Protein 3IX3 (pdb70)

Secondary structure (DSSP, 8-state):
-HHHHH--HHHHHHHHHHHHHHHTT-SEEEEEEE-TT---GGGSEEEE-S-HHHHHHHHHTTGGGT-HHHHHHHH-SS-EE--GGG--SHHHHHHHHHHHHTT--SEEEEEEE-TT--EEEEEEE---SSHHHHHHHHHTTHHHHHHHHHHHHHHHHHHHH--/-HHHHH--HHHHHHHHHHHHHHHHT-SEEEEEEE-TT---GGG-EEEE-S-HHHHHHHHHTTGGGT-HHHHHHHH-SS-EE--GGG--SHHHHHHHHHHHHTT--SEEEEEEE-TTS-EEEEEEE---SSHHHHHHHHHHHHHHHHHHHHHHHHHHHHHHH--

Structure (mmCIF, N/CA/C/O backbone):
data_3IX3
#
_entry.id   3IX3
#
_cell.length_a   54.293
_cell.length_b   67.616
_cell.length_c   54.396
_cell.angle_alpha   90.00
_cell.angle_beta   115.04
_cell.angle_gamma   90.00
#
_symmetry.space_group_name_H-M   'P 1 21 1'
#
loop_
_entity.id
_entity.type
_entity.pdbx_description
1 polymer 'Transcriptional activator protein lasR'
2 non-polymer 'N-3-OXO-DODECANOYL-L-HOMOSERINE LACTONE'
3 water water
#
loop_
_atom_site.group_PDB
_atom_site.id
_atom_site.type_symbol
_atom_site.label_atom_id
_atom_site.label_alt_id
_atom_site.label_comp_id
_atom_site.label_asym_id
_atom_site.label_entity_id
_atom_site.label_seq_id
_atom_site.pdbx_PDB_ins_code
_atom_site.Cartn_x
_atom_site.Cartn_y
_atom_site.Cartn_z
_atom_site.occupancy
_atom_site.B_iso_or_equiv
_atom_site.auth_seq_id
_atom_site.auth_comp_id
_atom_site.auth_asym_id
_atom_site.auth_atom_id
_atom_site.pdbx_PDB_model_num
ATOM 1 N N . PHE A 1 7 ? 17.619 1.189 -0.436 1.00 36.87 7 PHE A N 1
ATOM 2 C CA . PHE A 1 7 ? 17.943 2.609 -0.117 1.00 37.40 7 PHE A CA 1
ATOM 3 C C . PHE A 1 7 ? 17.721 3.498 -1.315 1.00 37.49 7 PHE A C 1
ATOM 4 O O . PHE A 1 7 ? 17.211 4.615 -1.185 1.00 37.39 7 PHE A O 1
ATOM 12 N N . LEU A 1 8 ? 18.143 3.016 -2.481 1.00 37.72 8 LEU A N 1
ATOM 13 C CA . LEU A 1 8 ? 17.841 3.715 -3.710 1.00 37.66 8 LEU A CA 1
ATOM 14 C C . LEU A 1 8 ? 16.333 3.696 -3.867 1.00 37.04 8 LEU A C 1
ATOM 15 O O . LEU A 1 8 ? 15.749 4.669 -4.337 1.00 36.87 8 LEU A O 1
ATOM 20 N N . GLU A 1 9 ? 15.710 2.595 -3.440 1.00 36.59 9 GLU A N 1
ATOM 21 C CA . GLU A 1 9 ? 14.257 2.535 -3.316 1.00 35.97 9 GLU A CA 1
ATOM 22 C C . GLU A 1 9 ? 13.780 3.585 -2.314 1.00 34.94 9 GLU A C 1
ATOM 23 O O . GLU A 1 9 ? 12.885 4.363 -2.620 1.00 34.51 9 GLU A O 1
ATOM 29 N N . LEU A 1 10 ? 14.399 3.624 -1.135 1.00 34.10 10 LEU A N 1
ATOM 30 C CA . LEU A 1 10 ? 14.033 4.638 -0.138 1.00 33.75 10 LEU A CA 1
ATOM 31 C C . LEU A 1 10 ? 14.218 6.063 -0.694 1.00 34.14 10 LEU A C 1
ATOM 32 O O . LEU A 1 10 ? 13.343 6.914 -0.539 1.00 34.33 10 LEU A O 1
ATOM 37 N N . GLU A 1 11 ? 15.318 6.300 -1.409 1.00 34.50 11 GLU A N 1
ATOM 38 C CA . GLU A 1 11 ? 15.618 7.638 -1.949 1.00 34.66 11 GLU A CA 1
ATOM 39 C C . GLU A 1 11 ? 14.811 8.086 -3.179 1.00 35.38 11 GLU A C 1
ATOM 40 O O . GLU A 1 11 ? 14.626 9.285 -3.387 1.00 35.63 11 GLU A O 1
ATOM 46 N N . ARG A 1 12 ? 14.341 7.135 -3.985 1.00 35.66 12 ARG A N 1
ATOM 47 C CA . ARG A 1 12 ? 13.535 7.446 -5.172 1.00 36.29 12 ARG A CA 1
ATOM 48 C C . ARG A 1 12 ? 12.080 7.787 -4.832 1.00 35.82 12 ARG A C 1
ATOM 49 O O . ARG A 1 12 ? 11.346 8.319 -5.679 1.00 36.38 12 ARG A O 1
ATOM 57 N N . SER A 1 13 ? 11.662 7.486 -3.600 1.00 35.04 13 SER A N 1
ATOM 58 C CA . SER A 1 13 ? 10.260 7.653 -3.206 1.00 34.02 13 SER A CA 1
ATOM 59 C C . SER A 1 13 ? 9.818 9.113 -3.082 1.00 33.57 13 SER A C 1
ATOM 60 O O . SER A 1 13 ? 10.638 10.016 -2.931 1.00 33.44 13 SER A O 1
ATOM 63 N N . SER A 1 14 ? 8.509 9.325 -3.162 1.00 32.81 14 SER A N 1
ATOM 64 C CA . SER A 1 14 ? 7.935 10.649 -3.038 1.00 32.43 14 SER A CA 1
ATOM 65 C C . SER A 1 14 ? 7.138 10.730 -1.746 1.00 30.79 14 SER A C 1
ATOM 66 O O . SER A 1 14 ? 6.044 10.166 -1.642 1.00 31.82 14 SER A O 1
ATOM 69 N N . GLY A 1 15 ? 7.698 11.420 -0.760 1.00 28.97 15 GLY A N 1
ATOM 70 C CA . GLY A 1 15 ? 6.958 11.734 0.444 1.00 25.89 15 GLY A CA 1
ATOM 71 C C . GLY A 1 15 ? 6.864 10.604 1.454 1.00 23.54 15 GLY A C 1
ATOM 72 O O . GLY A 1 15 ? 7.306 9.470 1.229 1.00 22.94 15 GLY A O 1
ATOM 73 N N . LYS A 1 16 ? 6.240 10.936 2.570 1.00 21.47 16 LYS A N 1
ATOM 74 C CA . LYS A 1 16 ? 6.210 10.072 3.735 1.00 18.90 16 LYS A CA 1
ATOM 75 C C . LYS A 1 16 ? 5.415 8.772 3.554 1.00 18.76 16 LYS A C 1
ATOM 76 O O . LYS A 1 16 ? 5.862 7.733 4.020 1.00 16.99 16 LYS A O 1
ATOM 82 N N . LEU A 1 17 ? 4.249 8.808 2.896 1.00 19.41 17 LEU A N 1
ATOM 83 C CA . LEU A 1 17 ? 3.433 7.591 2.760 1.00 19.19 17 LEU A CA 1
ATOM 84 C C . LEU A 1 17 ? 4.183 6.535 1.967 1.00 17.78 17 LEU A C 1
ATOM 85 O O . LEU A 1 17 ? 4.257 5.388 2.376 1.00 17.52 17 LEU A O 1
ATOM 90 N N . GLU A 1 18 ? 4.759 6.945 0.848 1.00 17.93 18 GLU A N 1
ATOM 91 C CA . GLU A 1 18 ? 5.528 6.010 0.037 1.00 17.55 18 GLU A CA 1
ATOM 92 C C . GLU A 1 18 ? 6.778 5.493 0.744 1.00 15.55 18 GLU A C 1
ATOM 93 O O . GLU A 1 18 ? 7.021 4.294 0.744 1.00 14.93 18 GLU A O 1
ATOM 99 N N . TRP A 1 19 ? 7.533 6.390 1.382 1.00 14.11 19 TRP A N 1
ATOM 100 C CA . TRP A 1 19 ? 8.738 5.992 2.117 1.00 13.18 19 TRP A CA 1
ATOM 101 C C . TRP A 1 19 ? 8.381 4.992 3.210 1.00 13.09 19 TRP A C 1
ATOM 102 O O . TRP A 1 19 ? 9.047 3.985 3.376 1.00 12.12 19 TRP A O 1
ATOM 113 N N . SER A 1 20 ? 7.294 5.264 3.936 1.00 13.19 20 SER A N 1
ATOM 114 C CA . SER A 1 20 ? 6.832 4.375 5.001 1.00 14.20 20 SER A CA 1
ATOM 115 C C . SER A 1 20 ? 6.501 2.993 4.461 1.00 13.92 20 SER A C 1
ATOM 116 O O . SER A 1 20 ? 6.864 1.991 5.059 1.00 14.03 20 SER A O 1
ATOM 119 N N . ALA A 1 21 ? 5.820 2.940 3.319 1.00 14.07 21 ALA A N 1
ATOM 120 C CA . ALA A 1 21 ? 5.434 1.654 2.749 1.00 14.78 21 ALA A CA 1
ATOM 121 C C . ALA A 1 21 ? 6.663 0.846 2.323 1.00 14.26 21 ALA A C 1
ATOM 122 O O . ALA A 1 21 ? 6.732 -0.359 2.536 1.00 15.14 21 ALA A O 1
ATOM 124 N N . ILE A 1 22 ? 7.649 1.530 1.744 1.00 13.69 22 ILE A N 1
ATOM 125 C CA . ILE A 1 22 ? 8.886 0.866 1.340 1.00 13.88 22 ILE A CA 1
ATOM 126 C C . ILE A 1 22 ? 9.628 0.304 2.556 1.00 13.44 22 ILE A C 1
ATOM 127 O O . ILE A 1 22 ? 10.012 -0.868 2.578 1.00 13.48 22 ILE A O 1
ATOM 132 N N . LEU A 1 23 ? 9.795 1.134 3.585 1.00 13.02 23 LEU A N 1
ATOM 133 C CA . LEU A 1 23 ? 10.470 0.675 4.781 1.00 13.15 23 LEU A CA 1
ATOM 134 C C . LEU A 1 23 ? 9.742 -0.504 5.427 1.00 13.23 23 LEU A C 1
ATOM 135 O O . LEU A 1 23 ? 10.378 -1.475 5.830 1.00 13.48 23 LEU A O 1
ATOM 140 N N . GLN A 1 24 ? 8.417 -0.406 5.539 1.00 13.43 24 GLN A N 1
ATOM 141 C CA . GLN A 1 24 ? 7.647 -1.494 6.117 1.00 14.60 24 GLN A CA 1
ATOM 142 C C . GLN A 1 24 ? 7.809 -2.788 5.339 1.00 15.04 24 GLN A C 1
ATOM 143 O O . GLN A 1 24 ? 7.915 -3.841 5.943 1.00 16.12 24 GLN A O 1
ATOM 149 N N . LYS A 1 25 ? 7.832 -2.705 4.008 1.00 15.04 25 LYS A N 1
ATOM 150 C CA . LYS A 1 25 ? 8.023 -3.891 3.180 1.00 16.18 25 LYS A CA 1
ATOM 151 C C . LYS A 1 25 ? 9.426 -4.481 3.372 1.00 15.58 25 LYS A C 1
ATOM 152 O O . LYS A 1 25 ? 9.585 -5.692 3.458 1.00 16.51 25 LYS A O 1
ATOM 158 N N . MET A 1 26 ? 10.447 -3.634 3.458 1.00 15.63 26 MET A N 1
ATOM 159 C CA . MET A 1 26 ? 11.793 -4.142 3.728 1.00 17.14 26 MET A CA 1
ATOM 160 C C . MET A 1 26 ? 11.872 -4.876 5.053 1.00 16.75 26 MET A C 1
ATOM 161 O O . MET A 1 26 ? 12.492 -5.936 5.142 1.00 16.82 26 MET A O 1
ATOM 166 N N . ALA A 1 27 ? 11.246 -4.310 6.081 1.00 15.59 27 ALA A N 1
ATOM 167 C CA . ALA A 1 27 ? 11.219 -4.953 7.396 1.00 15.25 27 ALA A CA 1
ATOM 168 C C . ALA A 1 27 ? 10.423 -6.254 7.347 1.00 15.60 27 ALA A C 1
ATOM 169 O O . ALA A 1 27 ? 10.861 -7.262 7.901 1.00 15.15 27 ALA A O 1
ATOM 171 N N . SER A 1 28 ? 9.275 -6.244 6.670 1.00 15.70 28 SER A N 1
ATOM 172 C CA . SER A 1 28 ? 8.439 -7.442 6.543 1.00 17.81 28 SER A CA 1
ATOM 173 C C . SER A 1 28 ? 9.204 -8.574 5.865 1.00 17.61 28 SER A C 1
ATOM 174 O O . SER A 1 28 ? 9.115 -9.731 6.285 1.00 17.96 28 SER A O 1
ATOM 177 N N . ASP A 1 29 ? 9.986 -8.230 4.847 1.00 17.84 29 ASP A N 1
ATOM 178 C CA . ASP A 1 29 ? 10.772 -9.232 4.118 1.00 18.91 29 ASP A CA 1
ATOM 179 C C . ASP A 1 29 ? 11.833 -9.854 5.025 1.00 18.09 29 ASP A C 1
ATOM 180 O O . ASP A 1 29 ? 12.211 -11.010 4.835 1.00 20.35 29 ASP A O 1
ATOM 185 N N . LEU A 1 30 ? 12.297 -9.103 6.025 1.00 16.06 30 LEU A N 1
ATOM 186 C CA . LEU A 1 30 ? 13.232 -9.628 7.010 1.00 15.29 30 LEU A CA 1
ATOM 187 C C . LEU A 1 30 ? 12.529 -10.363 8.162 1.00 14.48 30 LEU A C 1
ATOM 188 O O . LEU A 1 30 ? 13.187 -10.824 9.084 1.00 15.51 30 LEU A O 1
ATOM 193 N N . GLY A 1 31 ? 11.201 -10.446 8.096 1.00 14.37 31 GLY A N 1
ATOM 194 C CA . GLY A 1 31 ? 10.406 -11.201 9.064 1.00 14.60 31 GLY A CA 1
ATOM 195 C C . GLY A 1 31 ? 9.786 -10.394 10.195 1.00 14.76 31 GLY A C 1
ATOM 196 O O . GLY A 1 31 ? 9.217 -10.968 11.150 1.00 15.91 31 GLY A O 1
ATOM 197 N N . PHE A 1 32 ? 9.847 -9.070 10.089 1.00 14.62 32 PHE A N 1
ATOM 198 C CA . PHE A 1 32 ? 9.265 -8.211 11.129 1.00 15.01 32 PHE A CA 1
ATOM 199 C C . PHE A 1 32 ? 7.941 -7.578 10.716 1.00 16.61 32 PHE A C 1
ATOM 200 O O . PHE A 1 32 ? 7.909 -6.722 9.812 1.00 18.14 32 PHE A O 1
ATOM 208 N N . SER A 1 33 ? 6.860 -7.951 11.403 1.00 17.36 33 SER A N 1
ATOM 209 C CA . SER A 1 33 ? 5.528 -7.471 11.016 1.00 18.10 33 SER A CA 1
ATOM 210 C C . SER A 1 33 ? 5.145 -6.114 11.636 1.00 17.20 33 SER A C 1
ATOM 211 O O . SER A 1 33 ? 4.206 -5.483 11.171 1.00 19.03 33 SER A O 1
ATOM 214 N N . LYS A 1 34 ? 5.864 -5.691 12.680 1.00 16.21 34 LYS A N 1
ATOM 215 C CA . LYS A 1 34 ? 5.622 -4.399 13.333 1.00 16.17 34 LYS A CA 1
ATOM 216 C C . LYS A 1 34 ? 6.927 -3.634 13.377 1.00 13.94 34 LYS A C 1
ATOM 217 O O . LYS A 1 34 ? 7.956 -4.167 13.795 1.00 14.56 34 LYS A O 1
ATOM 223 N N . ILE A 1 35 ? 6.890 -2.380 12.941 1.00 12.36 35 ILE A N 1
ATOM 224 C CA . ILE A 1 35 ? 8.067 -1.520 12.967 1.00 12.38 35 ILE A CA 1
ATOM 225 C C . ILE A 1 35 ? 7.709 -0.111 13.387 1.00 11.20 35 ILE A C 1
ATOM 226 O O . ILE A 1 35 ? 6.602 0.387 13.137 1.00 12.11 35 ILE A O 1
ATOM 231 N N . LEU A 1 36 ? 8.682 0.538 14.009 1.00 10.09 36 LEU A N 1
ATOM 232 C CA . LEU A 1 36 ? 8.606 1.957 14.274 1.00 9.24 36 LEU A CA 1
ATOM 233 C C . LEU A 1 36 ? 9.959 2.571 13.944 1.00 9.01 36 LEU A C 1
ATOM 234 O O . LEU A 1 36 ? 11.005 2.116 14.406 1.00 10.02 36 LEU A O 1
ATOM 239 N N . PHE A 1 37 ? 9.933 3.616 13.137 1.00 8.98 37 PHE A N 1
ATOM 240 C CA . PHE A 1 37 ? 11.106 4.458 12.854 1.00 9.10 37 PHE A CA 1
ATOM 241 C C . PHE A 1 37 ? 10.797 5.808 13.482 1.00 8.76 37 PHE A C 1
ATOM 242 O O . PHE A 1 37 ? 9.792 6.463 13.133 1.00 10.39 37 PHE A O 1
ATOM 250 N N . GLY A 1 38 ? 11.638 6.226 14.421 1.00 8.86 38 GLY A N 1
ATOM 251 C CA . GLY A 1 38 ? 11.414 7.504 15.114 1.00 10.52 38 GLY A CA 1
ATOM 252 C C . GLY A 1 38 ? 12.664 8.343 14.997 1.00 10.24 38 GLY A C 1
ATOM 253 O O . GLY A 1 38 ? 13.773 7.820 15.124 1.00 10.96 38 GLY A O 1
ATOM 254 N N . LEU A 1 39 ? 12.500 9.648 14.796 1.00 9.85 39 LEU A N 1
ATOM 255 C CA . LEU A 1 39 ? 13.662 10.499 14.579 1.00 10.36 39 LEU A CA 1
ATOM 256 C C . LEU A 1 39 ? 13.404 11.904 15.079 1.00 10.29 39 LEU A C 1
ATOM 257 O O . LEU A 1 39 ? 12.312 12.458 14.880 1.00 11.05 39 LEU A O 1
ATOM 262 N N . LEU A 1 40 ? 14.436 12.459 15.715 1.00 10.77 40 LEU A N 1
ATOM 263 C CA . LEU A 1 40 ? 14.442 13.827 16.207 1.00 11.41 40 LEU A CA 1
ATOM 264 C C . LEU A 1 40 ? 15.648 14.571 15.640 1.00 12.42 40 LEU A C 1
ATOM 265 O O . LEU A 1 40 ? 16.707 13.970 15.399 1.00 12.62 40 LEU A O 1
ATOM 270 N N . PRO A 1 41 ? 15.503 15.878 15.420 1.00 13.57 41 PRO A N 1
ATOM 271 C CA . PRO A 1 41 ? 16.671 16.634 14.971 1.00 15.78 41 PRO A CA 1
ATOM 272 C C . PRO A 1 41 ? 17.689 16.835 16.126 1.00 17.92 41 PRO A C 1
ATOM 273 O O . PRO A 1 41 ? 17.392 16.526 17.279 1.00 18.98 41 PRO A O 1
ATOM 277 N N . LYS A 1 42 ? 18.873 17.370 15.815 1.00 20.05 42 LYS A N 1
ATOM 278 C CA . LYS A 1 42 ? 19.922 17.544 16.822 1.00 21.52 42 LYS A CA 1
ATOM 279 C C . LYS A 1 42 ? 19.438 18.283 18.084 1.00 21.57 42 LYS A C 1
ATOM 280 O O . LYS A 1 42 ? 18.756 19.310 17.979 1.00 22.18 42 LYS A O 1
ATOM 286 N N . ASP A 1 43 ? 19.805 17.733 19.247 1.00 22.96 43 ASP A N 1
ATOM 287 C CA . ASP A 1 43 ? 19.571 18.314 20.571 1.00 24.24 43 ASP A CA 1
ATOM 288 C C . ASP A 1 43 ? 18.115 18.640 20.858 1.00 24.16 43 ASP A C 1
ATOM 289 O O . ASP A 1 43 ? 17.809 19.642 21.508 1.00 24.37 43 ASP A O 1
ATOM 294 N N . SER A 1 44 ? 17.219 17.806 20.342 1.00 22.39 44 SER A N 1
ATOM 295 C CA . SER A 1 44 ? 15.819 17.829 20.766 1.00 21.06 44 SER A CA 1
ATOM 296 C C . SER A 1 44 ? 15.457 16.500 21.384 1.00 20.23 44 SER A C 1
ATOM 297 O O . SER A 1 44 ? 15.666 15.458 20.766 1.00 20.21 44 SER A O 1
ATOM 300 N N . GLN A 1 45 ? 14.885 16.549 22.578 1.00 19.45 45 GLN A N 1
ATOM 301 C CA . GLN A 1 45 ? 14.374 15.388 23.278 1.00 19.99 45 GLN A CA 1
ATOM 302 C C . GLN A 1 45 ? 12.846 15.464 23.383 1.00 19.15 45 GLN A C 1
ATOM 303 O O . GLN A 1 45 ? 12.258 14.910 24.303 1.00 19.26 45 GLN A O 1
ATOM 309 N N . ASP A 1 46 ? 12.195 16.121 22.425 1.00 18.72 46 ASP A N 1
ATOM 310 C CA . ASP A 1 46 ? 10.746 16.272 22.452 1.00 18.98 46 ASP A CA 1
ATOM 311 C C . ASP A 1 46 ? 10.141 15.011 21.854 1.00 18.54 46 ASP A C 1
ATOM 312 O O . ASP A 1 46 ? 9.671 14.991 20.715 1.00 18.33 46 ASP A O 1
ATOM 317 N N . TYR A 1 47 ? 10.168 13.938 22.642 1.00 18.12 47 TYR A N 1
ATOM 318 C CA . TYR A 1 47 ? 9.829 12.622 22.110 1.00 17.78 47 TYR A CA 1
ATOM 319 C C . TYR A 1 47 ? 8.411 12.543 21.572 1.00 18.88 47 TYR A C 1
ATOM 320 O O . TYR A 1 47 ? 8.144 11.816 20.616 1.00 19.15 47 TYR A O 1
ATOM 329 N N . GLU A 1 48 ? 7.500 13.289 22.190 1.00 19.12 48 GLU A N 1
ATOM 330 C CA . GLU A 1 48 ? 6.105 13.285 21.770 1.00 20.29 48 GLU A CA 1
ATOM 331 C C . GLU A 1 48 ? 5.868 14.012 20.444 1.00 20.14 48 GLU A C 1
ATOM 332 O O . GLU A 1 48 ? 4.769 13.931 19.885 1.00 20.94 48 GLU A O 1
ATOM 338 N N . ASN A 1 49 ? 6.895 14.695 19.937 1.00 18.81 49 ASN A N 1
ATOM 339 C CA . ASN A 1 49 ? 6.826 15.350 18.623 1.00 18.85 49 ASN A CA 1
ATOM 340 C C . ASN A 1 49 ? 7.869 14.869 17.602 1.00 17.78 49 ASN A C 1
ATOM 341 O O . ASN A 1 49 ? 8.175 15.543 16.610 1.00 17.78 49 ASN A O 1
ATOM 346 N N . ALA A 1 50 ? 8.413 13.680 17.835 1.00 14.80 50 ALA A N 1
ATOM 347 C CA . ALA A 1 50 ? 9.318 13.072 16.879 1.00 13.54 50 ALA A CA 1
ATOM 348 C C . ALA A 1 50 ? 8.626 12.804 15.546 1.00 12.04 50 ALA A C 1
ATOM 349 O O . ALA A 1 50 ? 7.388 12.671 15.443 1.00 13.90 50 ALA A O 1
ATOM 351 N N . PHE A 1 51 ? 9.449 12.681 14.517 1.00 11.36 51 PHE A N 1
ATOM 352 C CA . PHE A 1 51 ? 9.015 12.110 13.243 1.00 11.04 51 PHE A CA 1
ATOM 353 C C . PHE A 1 51 ? 8.865 10.600 13.445 1.00 11.10 51 PHE A C 1
ATOM 354 O O . PHE A 1 51 ? 9.809 9.923 13.861 1.00 11.15 51 PHE A O 1
ATOM 362 N N . ILE A 1 52 ? 7.665 10.091 13.196 1.00 10.99 52 ILE A N 1
ATOM 363 C CA . ILE A 1 52 ? 7.348 8.677 13.426 1.00 11.53 52 ILE A CA 1
ATOM 364 C C . ILE A 1 52 ? 6.800 8.038 12.158 1.00 11.32 52 ILE A C 1
ATOM 365 O O . ILE A 1 52 ? 5.863 8.565 11.542 1.00 12.99 52 ILE A O 1
ATOM 370 N N . VAL A 1 53 ? 7.383 6.911 11.774 1.00 10.54 53 VAL A N 1
ATOM 371 C CA . VAL A 1 53 ? 6.885 6.094 10.677 1.00 11.73 53 VAL A CA 1
ATOM 372 C C . VAL A 1 53 ? 6.660 4.671 11.180 1.00 10.76 53 VAL A C 1
ATOM 373 O O . VAL A 1 53 ? 7.412 4.184 12.036 1.00 11.55 53 VAL A O 1
ATOM 377 N N . GLY A 1 54 ? 5.648 3.994 10.643 1.00 11.38 54 GLY A N 1
ATOM 378 C CA . GLY A 1 54 ? 5.528 2.552 10.802 1.00 12.05 54 GLY A CA 1
ATOM 379 C C . GLY A 1 54 ? 4.119 2.105 11.090 1.00 11.94 54 GLY A C 1
ATOM 380 O O . GLY A 1 54 ? 3.167 2.835 10.808 1.00 12.45 54 GLY A O 1
ATOM 381 N N . ASN A 1 55 ? 3.990 0.916 11.670 1.00 11.99 55 ASN A N 1
ATOM 382 C CA . ASN A 1 55 ? 2.691 0.286 11.819 1.00 11.89 55 ASN A CA 1
ATOM 383 C C . ASN A 1 55 ? 2.441 -0.294 13.206 1.00 12.59 55 ASN A C 1
ATOM 384 O O . ASN A 1 55 ? 1.667 -1.221 13.353 1.00 13.24 55 ASN A O 1
ATOM 389 N N . TYR A 1 56 ? 3.058 0.262 14.244 1.00 11.72 56 TYR A N 1
ATOM 390 C CA . TYR A 1 56 ? 2.590 -0.037 15.603 1.00 12.50 56 TYR A CA 1
ATOM 391 C C . TYR A 1 56 ? 1.071 0.241 15.704 1.00 13.08 56 TYR A C 1
ATOM 392 O O . TYR A 1 56 ? 0.549 1.160 15.018 1.00 13.66 56 TYR A O 1
ATOM 401 N N . PRO A 1 57 ? 0.343 -0.529 16.548 1.00 14.10 57 PRO A N 1
ATOM 402 C CA . PRO A 1 57 ? -1.103 -0.238 16.643 1.00 15.02 57 PRO A CA 1
ATOM 403 C C . PRO A 1 57 ? -1.320 1.219 17.025 1.00 14.10 57 PRO A C 1
ATOM 404 O O . PRO A 1 57 ? -0.673 1.732 17.938 1.00 13.25 57 PRO A O 1
ATOM 408 N N . ALA A 1 58 ? -2.200 1.899 16.297 1.00 13.56 58 ALA A N 1
ATOM 409 C CA . ALA A 1 58 ? -2.423 3.338 16.536 1.00 13.18 58 ALA A CA 1
ATOM 410 C C . ALA A 1 58 ? -2.810 3.644 17.980 1.00 12.92 58 ALA A C 1
ATOM 411 O O . ALA A 1 58 ? -2.376 4.664 18.528 1.00 13.73 58 ALA A O 1
ATOM 413 N N . ALA A 1 59 ? -3.605 2.772 18.598 1.00 13.56 59 ALA A N 1
ATOM 414 C CA . ALA A 1 59 ? -4.035 3.024 19.977 1.00 14.14 59 ALA A CA 1
ATOM 415 C C . ALA A 1 59 ? -2.853 2.942 20.948 1.00 13.54 59 ALA A C 1
ATOM 416 O O . ALA A 1 59 ? -2.811 3.632 21.952 1.00 14.42 59 ALA A O 1
ATOM 418 N N . TRP A 1 60 ? -1.874 2.084 20.640 1.00 12.36 60 TRP A N 1
ATOM 419 C CA . TRP A 1 60 ? -0.659 1.998 21.439 1.00 13.03 60 TRP A CA 1
ATOM 420 C C . TRP A 1 60 ? 0.186 3.258 21.284 1.00 12.88 60 TRP A C 1
ATOM 421 O O . TRP A 1 60 ? 0.657 3.797 22.267 1.00 13.35 60 TRP A O 1
ATOM 432 N N . ARG A 1 61 ? 0.418 3.701 20.043 1.00 12.71 61 ARG A N 1
ATOM 433 C CA . ARG A 1 61 ? 1.147 4.942 19.809 1.00 12.75 61 ARG A CA 1
ATOM 434 C C . ARG A 1 61 ? 0.509 6.101 20.590 1.00 12.98 61 ARG A C 1
ATOM 435 O O . ARG A 1 61 ? 1.195 6.895 21.223 1.00 13.37 61 ARG A O 1
ATOM 443 N N . GLU A 1 62 ? -0.818 6.218 20.521 1.00 14.19 62 GLU A N 1
ATOM 444 C CA . GLU A 1 62 ? -1.502 7.320 21.197 1.00 15.46 62 GLU A CA 1
ATOM 445 C C . GLU A 1 62 ? -1.332 7.246 22.716 1.00 14.80 62 GLU A C 1
ATOM 446 O O . GLU A 1 62 ? -1.015 8.245 23.363 1.00 16.45 62 GLU A O 1
ATOM 452 N N . HIS A 1 63 ? -1.530 6.056 23.272 1.00 15.01 63 HIS A N 1
ATOM 453 C CA . HIS A 1 63 ? -1.339 5.821 24.706 1.00 16.13 63 HIS A CA 1
ATOM 454 C C . HIS A 1 63 ? 0.100 6.118 25.127 1.00 15.98 63 HIS A C 1
ATOM 455 O O . HIS A 1 63 ? 0.348 6.810 26.109 1.00 16.49 63 HIS A O 1
ATOM 462 N N . TYR A 1 64 ? 1.048 5.599 24.353 1.00 14.40 64 TYR A N 1
ATOM 463 C CA . TYR A 1 64 ? 2.460 5.768 24.632 1.00 13.98 64 TYR A CA 1
ATOM 464 C C . TYR A 1 64 ? 2.841 7.251 24.742 1.00 14.66 64 TYR A C 1
ATOM 465 O O . TYR A 1 64 ? 3.511 7.663 25.700 1.00 15.21 64 TYR A O 1
ATOM 474 N N . ASP A 1 65 ? 2.423 8.049 23.761 1.00 15.38 65 ASP A N 1
ATOM 475 C CA . ASP A 1 65 ? 2.717 9.482 23.784 1.00 16.40 65 ASP A CA 1
ATOM 476 C C . ASP A 1 65 ? 1.985 10.206 24.930 1.00 17.61 65 ASP A C 1
ATOM 477 O O . ASP A 1 65 ? 2.583 11.042 25.613 1.00 18.67 65 ASP A O 1
ATOM 482 N N . ARG A 1 66 ? 0.716 9.861 25.151 1.00 18.21 66 ARG A N 1
ATOM 483 C CA . ARG A 1 66 ? -0.109 10.490 26.208 1.00 20.17 66 ARG A CA 1
ATOM 484 C C . ARG A 1 66 ? 0.502 10.243 27.585 1.00 19.66 66 ARG A C 1
ATOM 485 O O . ARG A 1 66 ? 0.565 11.155 28.424 1.00 20.49 66 ARG A O 1
ATOM 493 N N . ALA A 1 67 ? 0.945 9.005 27.808 1.00 19.13 67 ALA A N 1
ATOM 494 C CA . ALA A 1 67 ? 1.495 8.585 29.093 1.00 18.61 67 ALA A CA 1
ATOM 495 C C . ALA A 1 67 ? 2.965 8.969 29.250 1.00 18.01 67 ALA A C 1
ATOM 496 O O . ALA A 1 67 ? 3.548 8.757 30.311 1.00 18.81 67 ALA A O 1
ATOM 498 N N . GLY A 1 68 ? 3.566 9.533 28.208 1.00 16.89 68 GLY A N 1
ATOM 499 C CA . GLY A 1 68 ? 4.962 9.948 28.290 1.00 16.37 68 GLY A CA 1
ATOM 500 C C . GLY A 1 68 ? 5.908 8.758 28.416 1.00 14.79 68 GLY A C 1
ATOM 501 O O . GLY A 1 68 ? 6.968 8.865 29.072 1.00 15.36 68 GLY A O 1
ATOM 502 N N . TYR A 1 69 ? 5.551 7.624 27.798 1.00 14.02 69 TYR A N 1
ATOM 503 C CA . TYR A 1 69 ? 6.355 6.423 27.965 1.00 12.91 69 TYR A CA 1
ATOM 504 C C . TYR A 1 69 ? 7.756 6.526 27.387 1.00 12.60 69 TYR A C 1
ATOM 505 O O . TYR A 1 69 ? 8.594 5.706 27.740 1.00 11.95 69 TYR A O 1
ATOM 514 N N . ALA A 1 70 ? 8.032 7.494 26.512 1.00 12.51 70 ALA A N 1
ATOM 515 C CA . ALA A 1 70 ? 9.404 7.615 25.993 1.00 13.73 70 ALA A CA 1
ATOM 516 C C . ALA A 1 70 ? 10.414 7.822 27.112 1.00 13.84 70 ALA A C 1
ATOM 517 O O . ALA A 1 70 ? 11.598 7.503 26.947 1.00 15.51 70 ALA A O 1
ATOM 519 N N . ARG A 1 71 ? 9.942 8.366 28.234 1.00 14.08 71 ARG A N 1
ATOM 520 C CA . ARG A 1 71 ? 10.812 8.661 29.379 1.00 16.21 71 ARG A CA 1
ATOM 521 C C . ARG A 1 71 ? 10.950 7.487 30.349 1.00 14.96 71 ARG A C 1
ATOM 522 O O . ARG A 1 71 ? 11.737 7.542 31.289 1.00 17.16 71 ARG A O 1
ATOM 530 N N . VAL A 1 72 ? 10.185 6.429 30.096 1.00 12.96 72 VAL A N 1
ATOM 531 C CA . VAL A 1 72 ? 10.178 5.197 30.893 1.00 13.89 72 VAL A CA 1
ATOM 532 C C . VAL A 1 72 ? 10.769 4.006 30.107 1.00 12.40 72 VAL A C 1
ATOM 533 O O . VAL A 1 72 ? 11.563 3.230 30.630 1.00 12.62 72 VAL A O 1
ATOM 537 N N . ASP A 1 73 ? 10.382 3.901 28.840 1.00 12.70 73 ASP A N 1
ATOM 538 C CA . ASP A 1 73 ? 10.790 2.830 27.950 1.00 12.06 73 ASP A CA 1
ATOM 539 C C . ASP A 1 73 ? 12.320 2.715 27.922 1.00 11.39 73 ASP A C 1
ATOM 540 O O . ASP A 1 73 ? 13.005 3.641 27.499 1.00 11.84 73 ASP A O 1
ATOM 545 N N . PRO A 1 74 ? 12.879 1.570 28.364 1.00 10.96 74 PRO A N 1
ATOM 546 C CA . PRO A 1 74 ? 14.350 1.456 28.408 1.00 11.59 74 PRO A CA 1
ATOM 547 C C . PRO A 1 74 ? 15.016 1.487 27.023 1.00 11.22 74 PRO A C 1
ATOM 548 O O . PRO A 1 74 ? 16.214 1.758 26.908 1.00 12.36 74 PRO A O 1
ATOM 552 N N . THR A 1 75 ? 14.254 1.221 25.967 1.00 10.75 75 THR A N 1
ATOM 553 C CA . THR A 1 75 ? 14.860 1.257 24.628 1.00 11.39 75 THR A CA 1
ATOM 554 C C . THR A 1 75 ? 15.214 2.696 24.230 1.00 11.22 75 THR A C 1
ATOM 555 O O . THR A 1 75 ? 16.200 2.922 23.526 1.00 12.25 75 THR A O 1
ATOM 559 N N . VAL A 1 76 ? 14.440 3.664 24.698 1.00 11.65 76 VAL A N 1
ATOM 560 C CA . VAL A 1 76 ? 14.689 5.054 24.342 1.00 12.29 76 VAL A CA 1
ATOM 561 C C . VAL A 1 76 ? 15.939 5.557 25.051 1.00 12.65 76 VAL A C 1
ATOM 562 O O . VAL A 1 76 ? 16.833 6.135 24.420 1.00 12.65 76 VAL A O 1
ATOM 566 N N . SER A 1 77 ? 16.030 5.340 26.367 1.00 14.08 77 SER A N 1
ATOM 567 C CA . SER A 1 77 ? 17.223 5.790 27.068 1.00 14.60 77 SER A CA 1
ATOM 568 C C . SER A 1 77 ? 18.472 5.113 26.514 1.00 12.91 77 SER A C 1
ATOM 569 O O . SER A 1 77 ? 19.518 5.754 26.372 1.00 13.71 77 SER A O 1
ATOM 572 N N . HIS A 1 78 ? 18.362 3.833 26.167 1.00 11.57 78 HIS A N 1
ATOM 573 C CA . HIS A 1 78 ? 19.465 3.141 25.536 1.00 11.42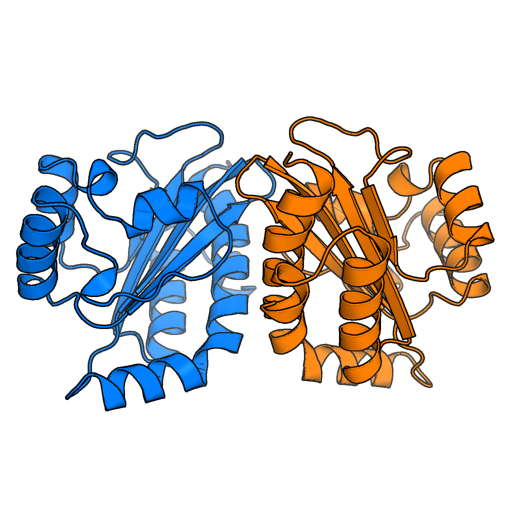 78 HIS A CA 1
ATOM 574 C C . HIS A 1 78 ? 19.950 3.851 24.257 1.00 11.27 78 HIS A C 1
ATOM 575 O O . HIS A 1 78 ? 21.163 4.005 24.045 1.00 11.99 78 HIS A O 1
ATOM 582 N N . CYS A 1 79 ? 19.008 4.253 23.398 1.00 10.77 79 CYS A N 1
ATOM 583 C CA . CYS A 1 79 ? 19.369 4.948 22.156 1.00 11.23 79 CYS A CA 1
ATOM 584 C C . CYS A 1 79 ? 20.146 6.227 22.409 1.00 12.00 79 CYS A C 1
ATOM 585 O O . CYS A 1 79 ? 20.977 6.609 21.588 1.00 12.18 79 CYS A O 1
ATOM 588 N N . THR A 1 80 ? 19.868 6.915 23.522 1.00 12.47 80 THR A N 1
ATOM 589 C CA . THR A 1 80 ? 20.589 8.157 23.805 1.00 14.00 80 THR A CA 1
ATOM 590 C C . THR A 1 80 ? 22.056 7.895 24.192 1.00 14.88 80 THR A C 1
ATOM 591 O O . THR A 1 80 ? 22.868 8.824 24.146 1.00 16.95 80 THR A O 1
ATOM 595 N N . GLN A 1 81 ? 22.391 6.643 24.532 1.00 14.68 81 GLN A N 1
ATOM 596 C CA . GLN A 1 81 ? 23.679 6.258 25.120 1.00 16.92 81 GLN A CA 1
ATOM 597 C C . GLN A 1 81 ? 24.559 5.401 24.220 1.00 15.19 81 GLN A C 1
ATOM 598 O O . GLN A 1 81 ? 25.755 5.278 24.468 1.00 15.85 81 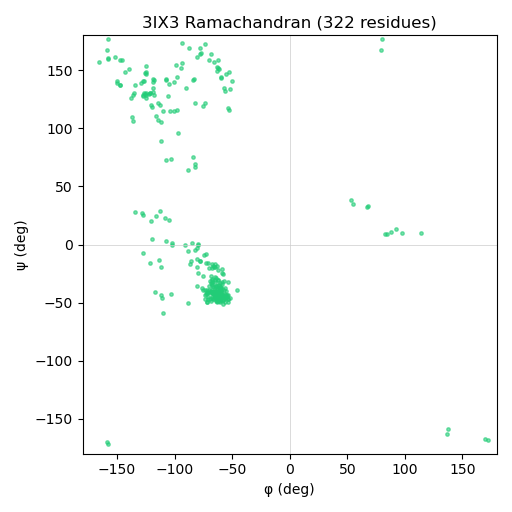GLN A O 1
ATOM 604 N N . SER A 1 82 ? 23.967 4.772 23.204 1.00 13.17 82 SER A N 1
ATOM 605 C CA . SER A 1 82 ? 24.677 3.733 22.488 1.00 12.36 82 SER A CA 1
ATOM 606 C C . SER A 1 82 ? 24.284 3.683 21.024 1.00 11.52 82 SER A C 1
ATOM 607 O O . SER A 1 82 ? 23.188 4.119 20.640 1.00 11.52 82 SER A O 1
ATOM 610 N N . VAL A 1 83 ? 25.173 3.096 20.225 1.00 10.93 83 VAL A N 1
ATOM 611 C CA . VAL A 1 83 ? 24.900 2.793 18.818 1.00 10.43 83 VAL A CA 1
ATOM 612 C C . VAL A 1 83 ? 24.577 1.307 18.609 1.00 10.65 83 VAL A C 1
ATOM 613 O O . VAL A 1 83 ? 24.354 0.881 17.488 1.00 12.15 83 VAL A O 1
ATOM 617 N N . LEU A 1 84 ? 24.552 0.525 19.691 1.00 10.94 84 LEU A N 1
ATOM 618 C CA . LEU A 1 84 ? 24.379 -0.911 19.570 1.00 11.50 84 LEU A CA 1
ATOM 619 C C . LEU A 1 84 ? 22.922 -1.338 19.814 1.00 11.47 84 LEU A C 1
ATOM 620 O O . LEU A 1 84 ? 22.184 -0.631 20.501 1.00 11.21 84 LEU A O 1
ATOM 625 N N . PRO A 1 85 ? 22.498 -2.476 19.243 1.00 13.01 85 PRO A N 1
ATOM 626 C CA . PRO A 1 85 ? 21.116 -2.904 19.445 1.00 13.38 85 PRO A CA 1
ATOM 627 C C . PRO A 1 85 ? 20.755 -3.181 20.889 1.00 13.30 85 PRO A C 1
ATOM 628 O O . PRO A 1 85 ? 21.611 -3.566 21.689 1.00 14.45 85 PRO A O 1
ATOM 632 N N . ILE A 1 86 ? 19.487 -2.991 21.216 1.00 12.11 86 ILE A N 1
ATOM 633 C CA . ILE A 1 86 ? 18.940 -3.490 22.474 1.00 12.45 86 ILE A CA 1
ATOM 634 C C . ILE A 1 86 ? 17.811 -4.459 22.175 1.00 11.70 86 ILE A C 1
ATOM 635 O O . ILE A 1 86 ? 16.841 -4.091 21.530 1.00 11.16 86 ILE A O 1
ATOM 640 N N . PHE A 1 87 ? 17.965 -5.720 22.596 1.00 12.16 87 PHE A N 1
ATOM 641 C CA . PHE A 1 87 ? 16.940 -6.733 22.410 1.00 12.32 87 PHE A CA 1
ATOM 642 C C . PHE A 1 87 ? 15.926 -6.637 23.517 1.00 12.20 87 PHE A C 1
ATOM 643 O O . PHE A 1 87 ? 16.279 -6.401 24.675 1.00 13.73 87 PHE A O 1
ATOM 651 N N . TRP A 1 88 ? 14.668 -6.837 23.160 1.00 12.40 88 TRP A N 1
ATOM 652 C CA . TRP A 1 88 ? 13.585 -6.752 24.141 1.00 13.11 88 TRP A CA 1
ATOM 653 C C . TRP A 1 88 ? 13.430 -8.036 24.921 1.00 15.59 88 TRP A C 1
ATOM 654 O O . TRP A 1 88 ? 13.192 -9.110 24.370 1.00 17.23 88 TRP A O 1
ATOM 665 N N . GLU A 1 89 ? 13.553 -7.932 26.216 1.00 18.51 89 GLU A N 1
ATOM 666 C CA . GLU A 1 89 ? 13.418 -9.124 27.021 1.00 19.55 89 GLU A CA 1
ATOM 667 C C . GLU A 1 89 ? 13.247 -8.656 28.422 1.00 20.44 89 GLU A C 1
ATOM 668 O O . GLU A 1 89 ? 13.629 -7.503 28.714 1.00 19.11 89 GLU A O 1
ATOM 674 N N . PRO A 1 90 ? 12.636 -9.505 29.280 1.00 21.25 90 PRO A N 1
ATOM 675 C CA . PRO A 1 90 ? 12.228 -9.075 30.609 1.00 22.11 90 PRO A CA 1
ATOM 676 C C . PRO A 1 90 ? 13.277 -8.293 31.341 1.00 21.41 90 PRO A C 1
ATOM 677 O O . PRO A 1 90 ? 12.947 -7.324 32.022 1.00 22.22 90 PRO A O 1
ATOM 681 N N . SER A 1 91 ? 14.533 -8.700 31.201 1.00 20.39 91 SER A N 1
ATOM 682 C CA . SER A 1 91 ? 15.613 -8.123 31.970 1.00 20.66 91 SER A CA 1
ATOM 683 C C . SER A 1 91 ? 15.864 -6.631 31.726 1.00 18.99 91 SER A C 1
ATOM 684 O O . SER A 1 91 ? 16.470 -5.979 32.560 1.00 20.08 91 SER A O 1
ATOM 687 N N . ILE A 1 92 ? 15.435 -6.081 30.585 1.00 15.63 92 ILE A N 1
ATOM 688 C CA . ILE A 1 92 ? 15.687 -4.634 30.341 1.00 14.46 92 ILE A CA 1
ATOM 689 C C . ILE A 1 92 ? 14.720 -3.728 31.102 1.00 13.31 92 ILE A C 1
ATOM 690 O O . ILE A 1 92 ? 14.933 -2.511 31.220 1.00 13.48 92 ILE A O 1
ATOM 695 N N . TYR A 1 93 ? 13.660 -4.336 31.603 1.00 12.51 93 TYR A N 1
ATOM 696 C CA . TYR A 1 93 ? 12.632 -3.607 32.324 1.00 13.13 93 TYR A CA 1
ATOM 697 C C . TYR A 1 93 ? 12.957 -3.760 33.803 1.00 13.51 93 TYR A C 1
ATOM 698 O O . TYR A 1 93 ? 12.640 -4.787 34.420 1.00 16.39 93 TYR A O 1
ATOM 707 N N . GLN A 1 94 ? 13.650 -2.766 34.345 1.00 12.78 94 GLN A N 1
ATOM 708 C CA . GLN A 1 94 ? 14.215 -2.861 35.692 1.00 13.89 94 GLN A CA 1
ATOM 709 C C . GLN A 1 94 ? 13.467 -2.117 36.774 1.00 13.15 94 GLN A C 1
ATOM 710 O O . GLN A 1 94 ? 13.319 -2.639 37.885 1.00 13.62 94 GLN A O 1
ATOM 716 N N . THR A 1 95 ? 13.022 -0.898 36.492 1.00 12.44 95 THR A N 1
ATOM 717 C CA . THR A 1 95 ? 12.270 -0.142 37.503 1.00 12.11 95 THR A CA 1
ATOM 718 C C . THR A 1 95 ? 10.815 -0.607 37.621 1.00 13.11 95 THR A C 1
ATOM 719 O O . THR A 1 95 ? 10.290 -1.290 36.729 1.00 12.68 95 THR A O 1
ATOM 723 N N . ARG A 1 96 ? 10.163 -0.214 38.718 1.00 13.26 96 ARG A N 1
ATOM 724 C CA . ARG A 1 96 ? 8.737 -0.492 38.898 1.00 14.30 96 ARG A CA 1
ATOM 725 C C . ARG A 1 96 ? 7.954 0.101 37.732 1.00 13.27 96 ARG A C 1
ATOM 726 O O . ARG A 1 96 ? 7.111 -0.576 37.151 1.00 14.42 96 ARG A O 1
ATOM 734 N N . LYS A 1 97 ? 8.250 1.347 37.364 1.00 12.88 97 LYS A N 1
ATOM 735 C CA . LYS A 1 97 ? 7.574 1.964 36.220 1.00 13.41 97 LYS A CA 1
ATOM 736 C C . LYS A 1 97 ? 7.825 1.207 34.921 1.00 12.68 97 LYS A C 1
ATOM 737 O O . LYS A 1 97 ? 6.913 1.058 34.101 1.00 13.24 97 LYS A O 1
ATOM 743 N N . GLN A 1 98 ? 9.034 0.695 34.742 1.00 12.09 98 GLN A N 1
ATOM 744 C CA . GLN A 1 98 ? 9.347 -0.097 33.540 1.00 12.24 98 GLN A CA 1
ATOM 745 C C . GLN A 1 98 ? 8.609 -1.422 33.498 1.00 12.66 98 GLN A C 1
ATOM 746 O O . GLN A 1 98 ? 8.241 -1.885 32.414 1.00 12.38 98 GLN A O 1
ATOM 752 N N . HIS A 1 99 ? 8.381 -2.039 34.661 1.00 13.52 99 HIS A N 1
ATOM 753 C CA . HIS A 1 99 ? 7.579 -3.269 34.688 1.00 15.07 99 HIS A CA 1
ATOM 754 C C . HIS A 1 99 ? 6.130 -3.006 34.282 1.00 14.90 99 HIS A C 1
ATOM 755 O O . HIS A 1 99 ? 5.514 -3.789 33.540 1.00 15.37 99 HIS A O 1
ATOM 762 N N . GLU A 1 100 ? 5.575 -1.903 34.759 1.00 15.15 100 GLU A N 1
ATOM 763 C CA . GLU A 1 100 ? 4.214 -1.522 34.364 1.00 16.31 100 GLU A CA 1
ATOM 764 C C . GLU A 1 100 ? 4.147 -1.266 32.850 1.00 14.99 100 GLU A C 1
ATOM 765 O O . GLU A 1 100 ? 3.211 -1.709 32.166 1.00 15.85 100 GLU A O 1
ATOM 771 N N . PHE A 1 101 ? 5.160 -0.585 32.319 1.00 13.84 101 PHE A N 1
ATOM 772 C CA . PHE A 1 101 ? 5.269 -0.355 30.884 1.00 13.56 101 PHE A CA 1
ATOM 773 C C . PHE A 1 101 ? 5.331 -1.670 30.110 1.00 13.36 101 PHE A C 1
ATOM 774 O O . PHE A 1 101 ? 4.618 -1.849 29.119 1.00 13.53 101 PHE A O 1
ATOM 782 N N . PHE A 1 102 ? 6.179 -2.592 30.548 1.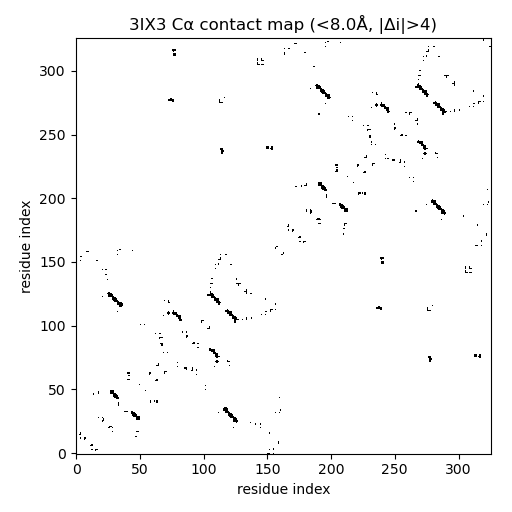00 14.17 102 PHE A N 1
ATOM 783 C CA . PHE A 1 102 ? 6.296 -3.903 29.913 1.00 15.06 102 PHE A CA 1
ATOM 784 C C . PHE A 1 102 ? 4.963 -4.651 29.853 1.00 15.31 102 PHE A C 1
ATOM 785 O O . PHE A 1 102 ? 4.646 -5.252 28.824 1.00 15.55 102 PHE A O 1
ATOM 793 N N . GLU A 1 103 ? 4.187 -4.620 30.932 1.00 16.48 103 GLU A N 1
ATOM 794 C CA . GLU A 1 103 ? 2.867 -5.293 30.917 1.00 17.62 103 GLU A CA 1
ATOM 795 C C . GLU A 1 103 ? 1.991 -4.700 29.825 1.00 16.88 103 GLU A C 1
ATOM 796 O O . GLU A 1 103 ? 1.305 -5.421 29.097 1.00 17.39 103 GLU A O 1
ATOM 802 N N . G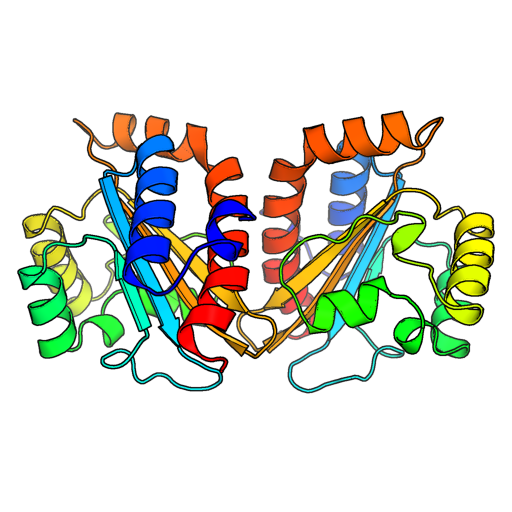LU A 1 104 ? 2.018 -3.382 29.692 1.00 15.53 104 GLU A N 1
ATOM 803 C CA . GLU A 1 104 ? 1.205 -2.734 28.669 1.00 15.14 104 GLU A CA 1
ATOM 804 C C . GLU A 1 104 ? 1.715 -2.985 27.256 1.00 14.36 104 GLU A C 1
ATOM 805 O O . GLU A 1 104 ? 0.925 -3.237 26.354 1.00 14.35 104 GLU A O 1
ATOM 811 N N . ALA A 1 105 ? 3.026 -2.938 27.065 1.00 13.83 105 ALA A N 1
ATOM 812 C CA . ALA A 1 105 ? 3.624 -3.209 25.760 1.00 13.88 105 ALA A CA 1
ATOM 813 C C . ALA A 1 105 ? 3.328 -4.643 25.341 1.00 13.76 105 ALA A C 1
ATOM 814 O O . ALA A 1 105 ? 3.013 -4.913 24.179 1.00 13.44 105 ALA A O 1
ATOM 816 N N . SER A 1 106 ? 3.372 -5.569 26.297 1.00 14.23 106 SER A N 1
ATOM 817 C CA . SER A 1 106 ? 3.086 -6.970 26.011 1.00 15.83 106 SER A CA 1
ATOM 818 C C . SER A 1 106 ? 1.636 -7.145 25.572 1.00 15.96 106 SER A C 1
ATOM 819 O O . SER A 1 106 ? 1.362 -7.877 24.613 1.00 15.93 106 SER A O 1
ATOM 822 N N . ALA A 1 107 ? 0.720 -6.447 26.244 1.00 16.14 107 ALA A N 1
ATOM 823 C CA . ALA A 1 107 ? -0.701 -6.500 25.862 1.00 16.40 107 ALA A CA 1
ATOM 824 C C . ALA A 1 107 ? -0.918 -5.920 24.461 1.00 17.04 107 ALA A C 1
ATOM 825 O O . ALA A 1 107 ? -1.823 -6.349 23.756 1.00 18.39 107 ALA A O 1
ATOM 827 N N . ALA A 1 108 ? -0.069 -4.979 24.052 1.00 17.19 108 ALA A N 1
ATOM 828 C CA . ALA A 1 108 ? -0.088 -4.424 22.694 1.00 17.50 108 ALA A CA 1
ATOM 829 C C . ALA A 1 108 ? 0.595 -5.323 21.661 1.00 17.70 108 ALA A C 1
ATOM 830 O O . ALA A 1 108 ? 0.659 -4.959 20.478 1.00 19.28 108 ALA A O 1
ATOM 832 N N . GLY A 1 109 ? 1.104 -6.479 22.088 1.00 17.09 109 GLY A N 1
ATOM 833 C CA . GLY A 1 109 ? 1.759 -7.403 21.163 1.00 17.08 109 GLY A CA 1
ATOM 834 C C . GLY A 1 109 ? 3.244 -7.192 20.942 1.00 16.83 109 GLY A C 1
ATOM 835 O O . GLY A 1 109 ? 3.824 -7.823 20.065 1.00 18.40 109 GLY A O 1
ATOM 836 N N . LEU A 1 110 ? 3.876 -6.341 21.747 1.00 15.56 110 LEU A N 1
ATOM 837 C CA . LEU A 1 110 ? 5.270 -5.963 21.521 1.00 14.42 110 LEU A CA 1
ATOM 838 C C . LEU A 1 110 ? 6.206 -6.685 22.499 1.00 14.60 110 LEU A C 1
ATOM 839 O O . LEU A 1 110 ? 6.765 -6.095 23.430 1.00 16.43 110 LEU A O 1
ATOM 844 N N . VAL A 1 111 ? 6.398 -7.983 22.252 1.00 14.79 111 VAL A N 1
ATOM 845 C CA . VAL A 1 111 ? 7.123 -8.825 23.191 1.00 16.51 111 VAL A CA 1
ATOM 846 C C . VAL A 1 111 ? 8.468 -9.267 22.644 1.00 15.51 111 VAL A C 1
ATOM 847 O O . VAL A 1 111 ? 9.492 -9.145 23.327 1.00 18.10 111 VAL A O 1
ATOM 851 N N . TYR A 1 112 ? 8.498 -9.725 21.400 1.00 12.82 112 TYR A N 1
ATOM 852 C CA . TYR A 1 112 ? 9.769 -10.134 20.810 1.00 12.85 112 TYR A CA 1
ATOM 853 C C . TYR A 1 112 ? 10.211 -9.085 19.821 1.00 12.03 112 TYR A C 1
ATOM 854 O O . TYR A 1 112 ? 9.452 -8.713 18.933 1.00 12.14 112 TYR A O 1
ATOM 863 N N . GLY A 1 113 ? 11.436 -8.613 19.969 1.00 11.35 113 GLY A N 1
ATOM 864 C CA . GLY A 1 113 ? 11.936 -7.603 19.045 1.00 11.24 113 GLY A CA 1
ATOM 865 C C . GLY A 1 113 ? 13.236 -7.008 19.496 1.00 9.83 113 GLY A C 1
ATOM 866 O O . GLY A 1 113 ? 13.898 -7.496 20.421 1.00 10.83 113 GLY A O 1
ATOM 867 N N . LEU A 1 114 ? 13.587 -5.913 18.839 1.00 9.80 114 LEU A N 1
ATOM 868 C CA . LEU A 1 114 ? 14.810 -5.204 19.141 1.00 9.73 114 LEU A CA 1
ATOM 869 C C . LEU A 1 114 ? 14.703 -3.781 18.663 1.00 9.52 114 LEU A C 1
ATOM 870 O O . LEU A 1 114 ? 13.876 -3.466 17.805 1.00 10.24 114 LEU A O 1
ATOM 875 N N . THR A 1 115 ? 15.556 -2.936 19.220 1.00 9.09 115 THR A N 1
ATOM 876 C CA . THR A 1 115 ? 15.653 -1.541 18.793 1.00 9.54 115 THR A CA 1
ATOM 877 C C . THR A 1 115 ? 17.080 -1.199 18.406 1.00 9.55 115 THR A C 1
ATOM 878 O O . THR A 1 115 ? 18.021 -1.462 19.185 1.00 10.52 115 THR A O 1
ATOM 882 N N . MET A 1 116 ? 17.241 -0.673 17.187 1.00 9.88 116 MET A N 1
ATOM 883 C CA . MET A 1 116 ? 18.534 -0.179 16.697 1.00 10.11 116 MET A CA 1
ATOM 884 C C . MET A 1 116 ? 18.591 1.326 16.884 1.00 9.54 116 MET A C 1
ATOM 885 O O . MET A 1 116 ? 17.808 2.052 16.264 1.00 9.25 116 MET A O 1
ATOM 890 N N . PRO A 1 117 ? 19.502 1.822 17.734 1.00 9.41 117 PRO A N 1
ATOM 891 C CA . PRO A 1 117 ? 19.639 3.292 17.859 1.00 9.30 117 PRO A CA 1
ATOM 892 C C . PRO A 1 117 ? 20.083 3.913 16.536 1.00 9.37 117 PRO A C 1
ATOM 893 O O . PRO A 1 117 ? 20.832 3.293 15.765 1.00 9.93 117 PRO A O 1
ATOM 897 N N . LEU A 1 118 ? 19.650 5.149 16.314 1.00 9.12 118 LEU A N 1
ATOM 898 C CA . LEU A 1 118 ? 20.042 5.877 15.105 1.00 9.00 118 LEU A CA 1
ATOM 899 C C . LEU A 1 118 ? 20.750 7.164 15.506 1.00 9.09 118 LEU A C 1
ATOM 900 O O . LEU A 1 118 ? 20.237 7.917 16.327 1.00 10.04 118 LEU A O 1
ATOM 905 N N . HIS A 1 119 ? 21.917 7.413 14.917 1.00 9.42 119 HIS A N 1
ATOM 906 C CA . HIS A 1 119 ? 22.650 8.653 15.193 1.00 9.73 119 HIS A CA 1
ATOM 907 C C . HIS A 1 119 ? 23.164 9.164 13.872 1.00 9.79 119 HIS A C 1
ATOM 908 O O . HIS A 1 119 ? 24.055 8.577 13.278 1.00 10.08 119 HIS A O 1
ATOM 915 N N . GLY A 1 120 ? 22.599 10.269 13.395 1.00 9.97 120 GLY A N 1
ATOM 916 C CA . GLY A 1 120 ? 22.937 10.724 12.042 1.00 10.68 120 GLY A CA 1
ATOM 917 C C . GLY A 1 120 ? 24.061 11.726 11.988 1.00 11.38 120 GLY A C 1
ATOM 918 O O . GLY A 1 120 ? 24.519 12.246 13.013 1.00 11.96 120 GLY A O 1
ATOM 919 N N . ALA A 1 121 ? 24.470 12.034 10.767 1.00 11.37 121 ALA A N 1
ATOM 920 C CA . ALA A 1 121 ? 25.601 12.948 10.561 1.00 12.92 121 ALA A CA 1
ATOM 921 C C . ALA A 1 121 ? 25.345 14.388 10.981 1.00 13.84 121 ALA A C 1
ATOM 922 O O . ALA A 1 121 ? 26.306 15.132 11.229 1.00 16.06 121 ALA A O 1
ATOM 924 N N . ARG A 1 122 ? 24.081 14.780 11.090 1.00 13.84 122 ARG A N 1
ATOM 925 C CA . ARG A 1 122 ? 23.731 16.130 11.548 1.00 14.37 122 ARG A CA 1
ATOM 926 C C . ARG A 1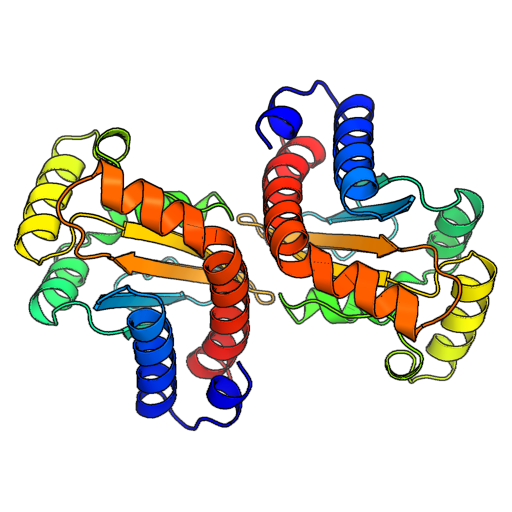 122 ? 23.221 16.092 12.990 1.00 13.83 122 ARG A C 1
ATOM 927 O O . ARG A 1 122 ? 22.546 17.017 13.443 1.00 15.86 122 ARG A O 1
ATOM 935 N N . GLY A 1 123 ? 23.568 15.040 13.728 1.00 12.99 123 GLY A N 1
ATOM 936 C CA . GLY A 1 123 ? 23.148 14.979 15.111 1.00 12.93 123 GLY A CA 1
ATOM 937 C C . GLY A 1 123 ? 21.738 14.464 15.333 1.00 11.88 123 GLY A C 1
ATOM 938 O O . GLY A 1 123 ? 21.233 14.526 16.458 1.00 13.22 123 GLY A O 1
ATOM 939 N N . GLU A 1 124 ? 21.088 13.950 14.280 1.00 11.51 124 GLU A N 1
ATOM 940 C CA . GLU A 1 124 ? 19.751 13.354 14.440 1.00 10.81 124 GLU A CA 1
ATOM 941 C C . GLU A 1 124 ? 19.841 12.189 15.435 1.00 10.95 124 GLU A C 1
ATOM 942 O O . GLU A 1 124 ? 20.822 11.436 15.426 1.00 11.15 124 GLU A O 1
ATOM 948 N N . LEU A 1 125 ? 18.793 12.036 16.242 1.00 9.82 125 LEU A N 1
ATOM 949 C CA . LEU A 1 125 ? 18.678 10.958 17.228 1.00 10.12 125 LEU A CA 1
ATOM 950 C C . LEU A 1 125 ? 17.425 10.174 16.906 1.00 9.63 125 LEU A C 1
ATOM 951 O O . LEU A 1 125 ? 16.343 10.750 16.750 1.00 11.01 125 LEU A O 1
ATOM 956 N N . GLY A 1 126 ? 17.539 8.857 16.829 1.00 9.48 126 GLY A N 1
ATOM 957 C CA . GLY A 1 126 ? 16.371 8.059 16.531 1.00 10.15 126 GLY A CA 1
ATOM 958 C C . GLY A 1 126 ? 16.444 6.618 16.968 1.00 9.21 126 GLY A C 1
ATOM 959 O O . GLY A 1 126 ? 17.386 6.177 17.648 1.00 9.63 126 GLY A O 1
ATOM 960 N N . ALA A 1 127 ? 15.435 5.881 16.524 1.00 9.63 127 ALA A N 1
ATOM 961 C CA . ALA A 1 127 ? 15.304 4.458 16.808 1.00 9.46 127 ALA A CA 1
ATOM 962 C C . ALA A 1 127 ? 14.641 3.767 15.635 1.00 9.10 127 ALA A C 1
ATOM 963 O O . ALA A 1 127 ? 13.649 4.275 15.083 1.00 9.85 127 ALA A O 1
ATOM 965 N N . LEU A 1 128 ? 15.157 2.597 15.263 1.00 8.81 128 LEU A N 1
ATOM 966 C CA . LEU A 1 128 ? 14.401 1.697 14.380 1.00 9.11 128 LEU A CA 1
ATOM 967 C C . LEU A 1 128 ? 14.080 0.467 15.208 1.00 8.93 128 LEU A C 1
ATOM 968 O O . LEU A 1 128 ? 14.979 -0.314 15.538 1.00 9.00 128 LEU A O 1
ATOM 973 N N . SER A 1 129 ? 12.814 0.339 15.584 1.00 8.92 129 SER A N 1
ATOM 974 C CA . SER A 1 129 ? 12.330 -0.804 16.345 1.00 9.70 129 SER A CA 1
ATOM 975 C C . SER A 1 129 ? 11.638 -1.789 15.454 1.00 9.90 129 SER A C 1
ATOM 976 O O . SER A 1 129 ? 10.878 -1.407 14.549 1.00 10.90 129 SER A O 1
ATOM 979 N N . LEU A 1 130 ? 11.881 -3.070 15.726 1.00 10.95 130 LEU A N 1
ATOM 980 C CA . LEU A 1 130 ? 11.379 -4.145 14.881 1.00 12.18 130 LEU A CA 1
ATOM 981 C C . LEU A 1 130 ? 10.861 -5.255 15.775 1.00 12.39 130 LEU A C 1
ATOM 982 O O . LEU A 1 130 ? 11.588 -5.740 16.632 1.00 12.21 130 LEU A O 1
ATOM 987 N N . SER A 1 131 ? 9.617 -5.660 15.555 1.00 12.95 131 SER A N 1
ATOM 988 C CA . SER A 1 131 ? 9.015 -6.694 16.370 1.00 14.17 131 SER A CA 1
ATOM 989 C C . SER A 1 131 ? 8.671 -7.882 15.500 1.00 13.89 131 SER A C 1
ATOM 990 O O . SER A 1 131 ? 8.234 -7.721 14.363 1.00 14.07 131 SER A O 1
ATOM 993 N N . VAL A 1 132 ? 8.879 -9.076 16.044 1.00 14.10 132 VAL A N 1
ATOM 994 C CA . VAL A 1 132 ? 8.635 -10.310 15.293 1.00 15.14 132 VAL A CA 1
ATOM 995 C C . VAL A 1 132 ? 7.563 -11.142 15.988 1.00 16.17 132 VAL A C 1
ATOM 996 O O . VAL A 1 132 ? 7.499 -11.168 17.219 1.00 16.11 132 VAL A O 1
ATOM 1000 N N . GLU A 1 133 ? 6.720 -11.783 15.181 1.00 17.88 133 GLU A N 1
ATOM 1001 C CA . GLU A 1 133 ? 5.737 -12.740 15.691 1.00 20.22 133 GLU A CA 1
ATOM 1002 C C . GLU A 1 133 ? 6.356 -14.134 15.712 1.00 19.74 133 GLU A C 1
ATOM 1003 O O . GLU A 1 133 ? 7.025 -14.546 14.755 1.00 19.38 133 GLU A O 1
ATOM 1009 N N . ALA A 1 134 ? 6.162 -14.853 16.811 1.00 20.42 134 ALA A N 1
ATOM 1010 C CA . ALA A 1 134 ? 6.749 -16.173 16.953 1.00 21.64 134 ALA A CA 1
ATOM 1011 C C . ALA A 1 134 ? 5.972 -16.969 17.991 1.00 22.75 134 ALA A C 1
ATOM 1012 O O . ALA A 1 134 ? 5.269 -16.394 18.822 1.00 22.89 134 ALA A O 1
ATOM 1014 N N . GLU A 1 135 ? 6.101 -18.286 17.938 1.00 24.63 135 GLU A N 1
ATOM 1015 C CA . GLU A 1 135 ? 5.357 -19.126 18.877 1.00 25.72 135 GLU A CA 1
ATOM 1016 C C . GLU A 1 135 ? 5.996 -19.199 20.262 1.00 24.98 135 GLU A C 1
ATOM 1017 O O . GLU A 1 135 ? 5.314 -19.461 21.262 1.00 25.61 135 GLU A O 1
ATOM 1023 N N . ASN A 1 136 ? 7.304 -18.956 20.327 1.00 23.18 136 ASN A N 1
ATOM 1024 C CA . ASN A 1 136 ? 8.016 -18.777 21.577 1.00 21.93 136 ASN A CA 1
ATOM 1025 C C . ASN A 1 136 ? 9.312 -18.004 21.381 1.00 20.69 136 ASN A C 1
ATOM 1026 O O . ASN A 1 136 ? 9.660 -17.638 20.240 1.00 19.46 136 ASN A O 1
ATOM 1031 N N . ARG A 1 137 ? 9.993 -17.750 22.490 1.00 20.38 137 ARG A N 1
ATOM 1032 C CA . ARG A 1 137 ? 11.233 -16.983 22.531 1.00 20.86 137 ARG A CA 1
ATOM 1033 C C . ARG A 1 137 ? 12.393 -17.628 21.782 1.00 19.65 137 ARG A C 1
ATOM 1034 O O . ARG A 1 137 ? 13.169 -16.947 21.110 1.00 19.04 137 ARG A O 1
ATOM 1042 N N . ALA A 1 138 ? 12.560 -18.932 21.932 1.00 18.84 138 ALA A N 1
ATOM 1043 C CA . ALA A 1 138 ? 13.618 -19.628 21.214 1.00 18.10 138 ALA A CA 1
ATOM 1044 C C . ALA A 1 138 ? 13.449 -19.389 19.711 1.00 17.46 138 ALA A C 1
ATOM 1045 O O . ALA A 1 138 ? 14.407 -19.073 19.007 1.00 17.21 138 ALA A O 1
ATOM 1047 N N . GLU A 1 139 ? 12.218 -19.488 19.223 1.00 17.06 139 GLU A N 1
ATOM 1048 C CA . GLU A 1 139 ? 11.921 -19.285 17.818 1.00 17.30 139 GLU A CA 1
ATOM 1049 C C . GLU A 1 139 ? 12.145 -17.806 17.396 1.00 15.84 139 GLU A C 1
ATOM 1050 O O . GLU A 1 139 ? 12.764 -17.509 16.350 1.00 15.61 139 GLU A O 1
ATOM 1056 N N . ALA A 1 140 ? 11.643 -16.879 18.209 1.00 15.10 140 ALA A N 1
ATOM 1057 C CA . ALA A 1 140 ? 11.828 -15.446 17.942 1.00 13.71 140 ALA A CA 1
ATOM 1058 C C . ALA A 1 140 ? 13.318 -15.163 17.782 1.00 13.24 140 ALA A C 1
ATOM 1059 O O . ALA A 1 140 ? 13.721 -14.462 16.842 1.00 13.36 140 ALA A O 1
ATOM 1061 N N . ASN A 1 141 ? 14.143 -15.727 18.670 1.00 14.01 141 ASN A N 1
ATOM 1062 C CA . ASN A 1 141 ? 15.580 -15.507 18.605 1.00 14.56 141 ASN A CA 1
ATOM 1063 C C . ASN A 1 141 ? 16.197 -16.060 17.336 1.00 14.10 141 ASN A C 1
ATOM 1064 O O . ASN A 1 141 ? 17.080 -15.421 16.761 1.00 13.99 141 ASN A O 1
ATOM 1069 N N . ARG A 1 142 ? 15.771 -17.249 16.904 1.00 13.89 142 ARG A N 1
ATOM 1070 C CA . ARG A 1 142 ? 16.287 -17.800 15.647 1.00 15.82 142 ARG A CA 1
ATOM 1071 C C . ARG A 1 142 ? 15.957 -16.843 14.496 1.00 14.75 142 ARG A C 1
ATOM 1072 O O . ARG A 1 142 ? 16.810 -16.540 13.664 1.00 15.85 142 ARG A O 1
ATOM 1080 N N . PHE A 1 143 ? 14.725 -16.339 14.470 1.00 13.86 143 PHE A N 1
ATOM 1081 C CA . PHE A 1 143 ? 14.284 -15.447 13.398 1.00 13.76 143 PHE A CA 1
ATOM 1082 C C . PHE A 1 143 ? 15.123 -14.164 13.392 1.00 13.67 143 PHE A C 1
ATOM 1083 O O . PHE A 1 143 ? 15.580 -13.706 12.335 1.00 13.86 143 PHE A O 1
ATOM 1091 N N . MET A 1 144 ? 15.335 -13.580 14.564 1.00 13.00 144 MET A N 1
ATOM 1092 C CA . MET A 1 144 ? 16.065 -12.300 14.630 1.00 13.61 144 MET A CA 1
ATOM 1093 C C . MET A 1 144 ? 17.553 -12.456 14.324 1.00 14.06 144 MET A C 1
ATOM 1094 O O . MET A 1 144 ? 18.137 -11.665 13.561 1.00 14.04 144 MET A O 1
ATOM 1099 N N . GLU A 1 145 ? 18.175 -13.470 14.907 1.00 14.22 145 GLU A N 1
ATOM 1100 C CA . GLU A 1 145 ? 19.600 -13.666 14.681 1.00 16.61 145 GLU A CA 1
ATOM 1101 C C . GLU A 1 145 ? 19.903 -13.894 13.194 1.00 15.11 145 GLU A C 1
ATOM 1102 O O . GLU A 1 145 ? 20.902 -13.403 12.703 1.00 15.81 145 GLU A O 1
ATOM 1108 N N . SER A 1 146 ? 19.037 -14.612 12.489 1.00 14.16 146 SER A N 1
ATOM 1109 C CA . SER A 1 146 ? 19.262 -14.941 11.091 1.00 14.70 146 SER A CA 1
ATOM 1110 C C . SER A 1 146 ? 19.280 -13.740 10.154 1.00 13.97 146 SER A C 1
ATOM 1111 O O . SER A 1 146 ? 19.743 -13.849 9.029 1.00 15.77 146 SER A O 1
ATOM 1114 N N . VAL A 1 147 ? 18.719 -12.614 10.585 1.00 12.78 147 VAL A N 1
ATOM 1115 C CA . VAL A 1 147 ? 18.648 -11.401 9.745 1.00 12.94 147 VAL A CA 1
ATOM 1116 C C . VAL A 1 147 ? 19.374 -10.209 10.345 1.00 12.39 147 VAL A C 1
ATOM 1117 O O . VAL A 1 147 ? 19.359 -9.123 9.774 1.00 12.29 147 VAL A O 1
ATOM 1121 N N . LEU A 1 148 ? 20.044 -10.417 11.469 1.00 12.11 148 LEU A N 1
ATOM 1122 C CA . LEU A 1 148 ? 20.683 -9.298 12.171 1.00 12.60 148 LEU A CA 1
ATOM 1123 C C . LEU A 1 148 ? 21.688 -8.516 11.318 1.00 12.29 148 LEU A C 1
ATOM 1124 O O . LEU A 1 148 ? 21.665 -7.289 11.349 1.00 12.62 148 LEU A O 1
ATOM 1129 N N . PRO A 1 149 ? 22.566 -9.185 10.553 1.00 12.57 149 PRO A N 1
ATOM 1130 C CA . PRO A 1 149 ? 23.506 -8.374 9.762 1.00 13.28 149 PRO A CA 1
ATOM 1131 C C . PRO A 1 149 ? 22.817 -7.525 8.697 1.00 13.07 149 PRO A C 1
ATOM 1132 O O . PRO A 1 149 ? 23.255 -6.399 8.428 1.00 13.66 149 PRO A O 1
ATOM 1136 N N . THR A 1 150 ? 21.715 -8.023 8.137 1.00 12.62 150 THR A N 1
ATOM 1137 C CA . THR A 1 150 ? 20.972 -7.288 7.120 1.00 13.15 150 THR A CA 1
ATOM 1138 C C . THR A 1 150 ? 20.224 -6.116 7.727 1.00 11.69 150 THR A C 1
ATOM 1139 O O . THR A 1 150 ? 20.227 -5.004 7.160 1.00 12.24 150 THR A O 1
ATOM 1143 N N . LEU A 1 151 ? 19.600 -6.330 8.884 1.00 11.41 151 LEU A N 1
ATOM 1144 C CA . LEU A 1 151 ? 18.906 -5.235 9.547 1.00 11.91 151 LEU A CA 1
ATOM 1145 C C . LEU A 1 151 ? 19.889 -4.153 9.987 1.00 11.45 151 LEU A C 1
ATOM 1146 O O . LEU A 1 151 ? 19.536 -2.970 10.029 1.00 10.95 151 LEU A O 1
ATOM 1151 N N . TRP A 1 152 ? 21.121 -4.553 10.297 1.00 10.76 152 TRP A N 1
ATOM 1152 C CA . TRP A 1 152 ? 22.137 -3.602 10.743 1.00 10.38 152 TRP A CA 1
ATOM 1153 C C . TRP A 1 152 ? 22.479 -2.616 9.618 1.00 10.45 152 TRP A C 1
ATOM 1154 O O . TRP A 1 152 ? 22.704 -1.430 9.869 1.00 11.58 152 TRP A O 1
ATOM 1165 N N . MET A 1 153 ? 22.496 -3.105 8.374 1.00 10.37 153 MET A N 1
ATOM 1166 C CA . MET A 1 153 ? 22.647 -2.209 7.228 1.00 11.18 153 MET A CA 1
ATOM 1167 C C . MET A 1 153 ? 21.393 -1.364 7.009 1.00 10.91 153 MET A C 1
ATOM 1168 O O . MET A 1 153 ? 21.473 -0.142 6.801 1.00 11.04 153 MET A O 1
ATOM 1173 N N . LEU A 1 154 ? 20.236 -2.033 7.049 1.00 10.41 154 LEU A N 1
ATOM 1174 C CA . LEU A 1 154 ? 18.963 -1.373 6.826 1.00 11.31 154 LEU A CA 1
ATOM 1175 C C . LEU A 1 154 ? 18.810 -0.141 7.727 1.00 10.76 154 LEU A C 1
ATOM 1176 O O . LEU A 1 154 ? 18.333 0.908 7.270 1.00 10.45 154 LEU A O 1
ATOM 1181 N N . LYS A 1 155 ? 19.138 -0.263 9.014 1.00 10.42 155 LYS A N 1
ATOM 1182 C CA . LYS A 1 155 ? 18.875 0.856 9.910 1.00 9.97 155 LYS A CA 1
ATOM 1183 C C . LYS A 1 155 ? 19.645 2.104 9.493 1.00 10.13 155 LYS A C 1
ATOM 1184 O O . LYS A 1 155 ? 19.121 3.210 9.604 1.00 10.40 155 LYS A O 1
ATOM 1190 N N . ASP A 1 156 ? 20.861 1.930 8.969 1.00 9.50 156 ASP A N 1
ATOM 1191 C CA . ASP A 1 156 ? 21.633 3.101 8.540 1.00 10.15 156 ASP A CA 1
ATOM 1192 C C . ASP A 1 156 ? 21.122 3.660 7.203 1.00 9.76 156 ASP A C 1
ATOM 1193 O O . ASP A 1 156 ? 21.071 4.879 7.048 1.00 9.56 156 ASP A O 1
ATOM 1198 N N . TYR A 1 157 ? 20.704 2.802 6.261 1.00 9.87 157 TYR A N 1
ATOM 1199 C CA . TYR A 1 157 ? 20.061 3.319 5.046 1.00 10.51 157 TYR A CA 1
ATOM 1200 C C . TYR A 1 157 ? 18.780 4.060 5.405 1.00 10.42 157 TYR A C 1
ATOM 1201 O O . TYR A 1 157 ? 18.481 5.113 4.826 1.00 10.88 157 TYR A O 1
ATOM 1210 N N . ALA A 1 158 ? 17.990 3.513 6.332 1.00 9.52 158 ALA A N 1
ATOM 1211 C CA . ALA A 1 158 ? 16.733 4.168 6.700 1.00 9.99 158 ALA A CA 1
ATOM 1212 C C . ALA A 1 158 ? 17.044 5.513 7.353 1.00 9.33 158 ALA A C 1
ATOM 1213 O O . ALA A 1 158 ? 16.345 6.501 7.119 1.00 10.07 158 ALA A O 1
ATOM 1215 N N . LEU A 1 159 ? 18.051 5.563 8.219 1.00 9.24 159 LEU A N 1
ATOM 1216 C CA . LEU A 1 159 ? 18.444 6.832 8.849 1.00 9.05 159 LEU A CA 1
ATOM 1217 C C . LEU A 1 159 ? 18.870 7.866 7.801 1.00 9.60 159 LEU A C 1
ATOM 1218 O O . LEU A 1 159 ? 18.405 9.017 7.831 1.00 10.06 159 LEU A O 1
ATOM 1223 N N . GLN A 1 160 ? 19.742 7.472 6.878 1.00 9.59 160 GLN A N 1
ATOM 1224 C CA . GLN A 1 160 ? 20.292 8.469 5.952 1.00 10.18 160 GLN A CA 1
ATOM 1225 C C . GLN A 1 160 ? 19.198 9.055 5.072 1.00 11.22 160 GLN A C 1
ATOM 1226 O O . GLN A 1 160 ? 19.151 10.264 4.841 1.00 12.78 160 GLN A O 1
ATOM 1232 N N . SER A 1 161 ? 18.308 8.197 4.591 1.00 10.88 161 SER A N 1
ATOM 1233 C CA . SER A 1 161 ? 17.180 8.649 3.768 1.00 10.47 161 SER A CA 1
ATOM 1234 C C . SER A 1 161 ? 16.099 9.363 4.611 1.00 10.67 161 SER A C 1
ATOM 1235 O O . SER A 1 161 ? 15.568 10.409 4.210 1.00 11.70 161 SER A O 1
ATOM 1238 N N . GLY A 1 162 ? 15.772 8.810 5.783 1.00 10.00 162 GLY A N 1
ATOM 1239 C CA . GLY A 1 162 ? 14.702 9.346 6.613 1.00 10.89 162 GLY A CA 1
ATOM 1240 C C . GLY A 1 162 ? 15.027 10.707 7.181 1.00 11.34 162 GLY A C 1
ATOM 1241 O O . GLY A 1 162 ? 14.128 11.529 7.334 1.00 11.66 162 GLY A O 1
ATOM 1242 N N . ALA A 1 163 ? 16.290 10.962 7.518 1.00 11.49 163 ALA A N 1
ATOM 1243 C CA . ALA A 1 163 ? 16.671 12.287 8.042 1.00 12.22 163 ALA A CA 1
ATOM 1244 C C . ALA A 1 163 ? 16.400 13.381 7.005 1.00 12.41 163 ALA A C 1
ATOM 1245 O O . ALA A 1 163 ? 15.933 14.459 7.349 1.00 14.09 163 ALA A O 1
ATOM 1247 N N . GLY A 1 164 ? 16.694 13.104 5.740 1.00 12.96 164 GLY A N 1
ATOM 1248 C CA . GLY A 1 164 ? 16.431 14.065 4.673 1.00 13.11 164 GLY A CA 1
ATOM 1249 C C . GLY A 1 164 ? 14.932 14.275 4.519 1.00 13.89 164 GLY A C 1
ATOM 1250 O O . GLY A 1 164 ? 14.457 15.412 4.418 1.00 14.80 164 GLY A O 1
ATOM 1251 N N . LEU A 1 165 ? 14.189 13.173 4.489 1.00 14.12 165 LEU A N 1
ATOM 1252 C CA . LEU A 1 165 ? 12.734 13.241 4.345 1.00 15.17 165 LEU A CA 1
ATOM 1253 C C . LEU A 1 165 ? 12.091 14.025 5.489 1.00 14.22 165 LEU A C 1
ATOM 1254 O O . LEU A 1 165 ? 11.212 14.869 5.256 1.00 16.35 165 LEU A O 1
ATOM 1259 N N . ALA A 1 166 ? 12.541 13.779 6.718 1.00 13.79 166 ALA A N 1
ATOM 1260 C CA . ALA A 1 166 ? 11.916 14.356 7.899 1.00 14.21 166 ALA A CA 1
ATOM 1261 C C . ALA A 1 166 ? 12.202 15.842 8.007 1.00 14.44 166 ALA A C 1
ATOM 1262 O O . ALA A 1 166 ? 11.306 16.614 8.369 1.00 14.85 166 ALA A O 1
ATOM 1264 N N . PHE A 1 167 ? 13.441 16.241 7.727 1.00 14.25 167 PHE A N 1
ATOM 1265 C CA . PHE A 1 167 ? 13.921 17.539 8.215 1.00 14.98 167 PHE A CA 1
ATOM 1266 C C . PHE A 1 167 ? 14.367 18.499 7.137 1.00 15.75 167 PHE A C 1
ATOM 1267 O O . PHE A 1 167 ? 14.525 19.687 7.419 1.00 17.14 167 PHE A O 1
ATOM 1275 N N . GLU A 1 168 ? 14.599 18.008 5.928 1.00 15.98 168 GLU A N 1
ATOM 1276 C CA . GLU A 1 168 ? 15.223 18.879 4.919 1.00 18.46 168 GLU A CA 1
ATOM 1277 C C . GLU A 1 168 ? 14.220 19.286 3.863 1.00 18.45 168 GLU A C 1
ATOM 1278 O O . GLU A 1 168 ? 13.342 18.511 3.501 1.00 19.94 168 GLU A O 1
ATOM 1284 N N . HIS A 1 169 ? 14.313 20.538 3.406 1.00 18.13 169 HIS A N 1
ATOM 1285 C CA . HIS A 1 169 ? 13.436 21.024 2.343 1.00 19.11 169 HIS A CA 1
ATOM 1286 C C . HIS A 1 169 ? 13.638 20.205 1.052 1.00 19.00 169 HIS A C 1
ATOM 1287 O O . HIS A 1 169 ? 14.779 20.039 0.617 1.00 22.03 169 HIS A O 1
ATOM 1294 N N . PHE B 1 7 ? 33.893 -7.501 20.088 1.00 43.27 7 PHE B N 1
ATOM 1295 C CA . PHE B 1 7 ? 33.562 -6.347 20.961 1.00 43.49 7 PHE B CA 1
ATOM 1296 C C . PHE B 1 7 ? 33.872 -6.657 22.422 1.00 43.59 7 PHE B C 1
ATOM 1297 O O . PHE B 1 7 ? 34.334 -5.784 23.161 1.00 43.67 7 PHE B O 1
ATOM 1305 N N . LEU B 1 8 ? 33.607 -7.896 22.831 1.00 43.43 8 LEU B N 1
ATOM 1306 C CA . LEU B 1 8 ? 33.848 -8.327 24.205 1.00 43.35 8 LEU B CA 1
ATOM 1307 C C . LEU B 1 8 ? 35.332 -8.257 24.558 1.00 42.91 8 LEU B C 1
ATOM 1308 O O . LEU B 1 8 ? 35.694 -7.772 25.633 1.00 43.01 8 LEU B O 1
ATOM 1313 N N . GLU B 1 9 ? 36.179 -8.729 23.643 1.00 42.50 9 GLU B N 1
ATOM 1314 C CA . GLU B 1 9 ? 37.627 -8.614 23.789 1.00 42.20 9 GLU B CA 1
ATOM 1315 C C . GLU B 1 9 ? 38.070 -7.155 23.774 1.00 41.28 9 GLU B C 1
ATOM 1316 O O . GLU B 1 9 ? 38.925 -6.753 24.570 1.00 41.52 9 GLU B O 1
ATOM 1322 N N . LEU B 1 10 ? 37.475 -6.376 22.877 1.00 40.03 10 LEU B N 1
ATOM 1323 C CA . LEU B 1 10 ? 37.752 -4.941 22.775 1.00 39.23 10 LEU B CA 1
ATOM 1324 C C . LEU B 1 10 ? 37.422 -4.222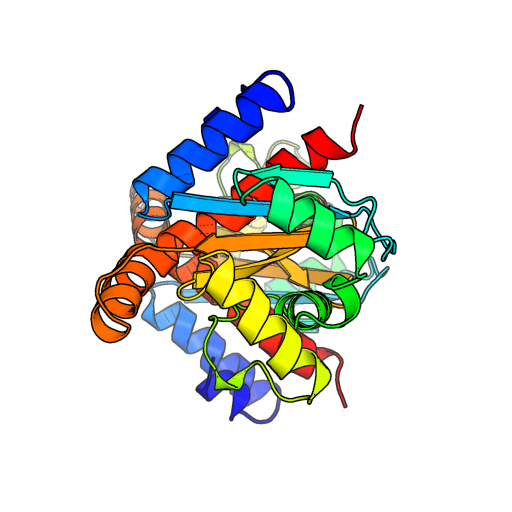 24.078 1.00 38.70 10 LEU B C 1
ATOM 1325 O O . LEU B 1 10 ? 38.129 -3.303 24.470 1.00 38.34 10 LEU B O 1
ATOM 1330 N N . GLU B 1 11 ? 36.354 -4.664 24.747 1.00 38.51 11 GLU B N 1
ATOM 1331 C CA . GLU B 1 11 ? 35.929 -4.084 26.025 1.00 37.95 11 GLU B CA 1
ATOM 1332 C C . GLU B 1 11 ? 36.726 -4.602 27.225 1.00 37.79 11 GLU B C 1
ATOM 1333 O O . GLU B 1 11 ? 36.995 -3.845 28.157 1.00 37.72 11 GLU B O 1
ATOM 1339 N N . ARG B 1 12 ? 37.104 -5.880 27.194 1.00 37.21 12 ARG B N 1
ATOM 1340 C CA . ARG B 1 12 ? 37.971 -6.464 28.228 1.00 37.08 12 ARG B CA 1
ATOM 1341 C C . ARG B 1 12 ? 39.390 -5.920 28.128 1.00 36.38 12 ARG B C 1
ATOM 1342 O O . ARG B 1 12 ? 40.173 -6.007 29.088 1.00 36.67 12 ARG B O 1
ATOM 1350 N N . SER B 1 13 ? 39.722 -5.378 26.956 1.00 35.35 13 SER B N 1
ATOM 1351 C CA . SER B 1 13 ? 41.054 -4.855 26.708 1.00 34.23 13 SER B CA 1
ATOM 1352 C C . SER B 1 13 ? 41.327 -3.643 27.583 1.00 33.42 13 SER B C 1
ATOM 1353 O O . SER B 1 13 ? 40.400 -2.984 28.058 1.00 33.53 13 SER B O 1
ATOM 1356 N N . SER B 1 14 ? 42.605 -3.377 27.812 1.00 32.68 14 SER B N 1
ATOM 1357 C CA . SER B 1 14 ? 43.029 -2.227 28.588 1.00 32.23 14 SER B CA 1
ATOM 1358 C C . SER B 1 14 ? 44.044 -1.431 27.795 1.00 31.16 14 SER B C 1
ATOM 1359 O O . SER B 1 14 ? 45.038 -1.979 27.314 1.00 31.33 14 SER B O 1
ATOM 1362 N N . GLY B 1 15 ? 43.794 -0.133 27.666 1.00 29.94 15 GLY B N 1
ATOM 1363 C CA . GLY B 1 15 ? 44.725 0.746 26.986 1.00 27.89 15 GLY B CA 1
ATOM 1364 C C . GLY B 1 15 ? 44.628 0.667 25.477 1.00 26.27 15 GLY B C 1
ATOM 1365 O O . GLY B 1 15 ? 44.013 -0.248 24.906 1.00 25.73 15 GLY B O 1
ATOM 1366 N N . LYS B 1 16 ? 45.274 1.634 24.843 1.00 24.59 16 LYS B N 1
ATOM 1367 C CA . LYS B 1 16 ? 45.234 1.799 23.401 1.00 22.22 16 LYS B CA 1
ATOM 1368 C C . LYS B 1 16 ? 45.980 0.717 22.617 1.00 21.64 16 LYS B C 1
ATOM 1369 O O . LYS B 1 16 ? 45.506 0.301 21.572 1.00 19.91 16 LYS B O 1
ATOM 1375 N N . LEU B 1 17 ? 47.142 0.262 23.100 1.00 21.15 17 LEU B N 1
ATOM 1376 C CA . LEU B 1 17 ? 47.915 -0.729 22.354 1.00 20.77 17 LEU B CA 1
ATOM 1377 C C . LEU B 1 17 ? 47.100 -2.008 22.220 1.00 19.94 17 LEU B C 1
ATOM 1378 O O . LEU B 1 17 ? 47.017 -2.577 21.126 1.00 20.05 17 LEU B O 1
ATOM 1383 N N . GLU B 1 18 ? 46.482 -2.441 23.320 1.00 20.18 18 GLU B N 1
ATOM 1384 C CA . GLU B 1 18 ? 45.689 -3.675 23.290 1.00 20.48 18 GLU B CA 1
ATOM 1385 C C . GLU B 1 18 ? 44.455 -3.534 22.407 1.00 18.53 18 GLU B C 1
ATOM 1386 O O . GLU B 1 18 ? 44.181 -4.426 21.620 1.00 18.10 18 GLU B O 1
ATOM 1392 N N . TRP B 1 19 ? 43.713 -2.440 22.574 1.00 17.57 19 TRP B N 1
ATOM 1393 C CA . TRP B 1 19 ? 42.525 -2.195 21.761 1.00 16.56 19 TRP B CA 1
ATOM 1394 C C . TRP B 1 19 ? 42.924 -2.152 20.288 1.00 15.66 19 TRP B C 1
ATOM 1395 O O . TRP B 1 19 ? 42.278 -2.788 19.467 1.00 15.10 19 TRP B O 1
ATOM 1406 N N . SER B 1 20 ? 44.012 -1.441 19.964 1.00 15.35 20 SER B N 1
ATOM 1407 C CA . SER B 1 20 ? 44.487 -1.351 18.587 1.00 16.21 20 SER B CA 1
ATOM 1408 C C . SER B 1 20 ? 44.861 -2.725 18.051 1.00 15.79 20 SER B C 1
ATOM 1409 O O . SER B 1 20 ? 44.490 -3.069 16.924 1.00 16.03 20 SER B O 1
ATOM 1412 N N . ALA B 1 21 ? 45.585 -3.516 18.851 1.00 15.99 21 ALA B N 1
ATOM 1413 C CA . ALA B 1 21 ? 45.995 -4.840 18.406 1.00 16.33 21 ALA B CA 1
ATOM 1414 C C . ALA B 1 21 ? 44.786 -5.725 18.094 1.00 15.39 21 ALA B C 1
ATOM 1415 O O . ALA B 1 21 ? 44.768 -6.434 17.091 1.00 16.32 21 ALA B O 1
ATOM 1417 N N . ILE B 1 22 ? 43.769 -5.669 18.958 1.00 15.04 22 ILE B N 1
ATOM 1418 C CA . ILE B 1 22 ? 42.548 -6.458 18.747 1.00 15.24 22 ILE B CA 1
ATOM 1419 C C . ILE B 1 22 ? 41.814 -6.010 17.464 1.00 14.95 22 ILE B C 1
ATOM 1420 O O . ILE B 1 22 ? 41.455 -6.838 16.626 1.00 15.61 22 ILE B O 1
ATOM 1425 N N . LEU B 1 23 ? 41.608 -4.701 17.298 1.00 14.80 23 LEU B N 1
ATOM 1426 C CA . LEU B 1 23 ? 40.952 -4.188 16.094 1.00 15.29 23 LEU B CA 1
ATOM 1427 C C . LEU B 1 23 ? 41.740 -4.550 14.813 1.00 15.15 23 LEU B C 1
ATOM 1428 O O . LEU B 1 23 ? 41.147 -4.972 13.816 1.00 15.99 23 LEU B O 1
ATOM 1433 N N . GLN B 1 24 ? 43.066 -4.390 14.850 1.00 15.78 24 GLN B N 1
ATOM 1434 C CA . GLN B 1 24 ? 43.899 -4.730 13.687 1.00 16.77 24 GLN B CA 1
ATOM 1435 C C . GLN B 1 24 ? 43.806 -6.204 13.317 1.00 16.94 24 GLN B C 1
ATOM 1436 O O . GLN B 1 24 ? 43.770 -6.551 12.142 1.00 17.38 24 GLN B O 1
ATOM 1442 N N . LYS B 1 25 ? 43.786 -7.078 14.328 1.00 17.69 25 LYS B N 1
ATOM 1443 C CA . LYS B 1 25 ? 43.658 -8.516 14.088 1.00 18.52 25 LYS B CA 1
ATOM 1444 C C . LYS B 1 25 ? 42.272 -8.870 13.549 1.00 17.74 25 LYS B C 1
ATOM 1445 O O . LYS B 1 25 ? 42.141 -9.722 12.665 1.00 17.73 25 LYS B O 1
ATOM 1451 N N . MET B 1 26 ? 41.229 -8.229 14.071 1.00 17.96 26 MET B N 1
ATOM 1452 C CA . MET B 1 26 ? 39.890 -8.426 13.510 1.00 19.00 26 MET B CA 1
ATOM 1453 C C . MET B 1 26 ? 39.878 -8.090 12.019 1.00 18.16 26 MET B C 1
ATOM 1454 O O . MET B 1 26 ? 39.340 -8.842 11.207 1.00 19.17 26 MET B O 1
ATOM 1459 N N . ALA B 1 27 ? 40.476 -6.956 11.665 1.00 17.47 27 ALA B N 1
ATOM 1460 C CA . ALA B 1 27 ? 40.539 -6.539 10.270 1.00 17.52 27 ALA B CA 1
ATOM 1461 C C . ALA B 1 27 ? 41.312 -7.533 9.415 1.00 17.59 27 ALA B C 1
ATOM 1462 O O . ALA B 1 27 ? 40.855 -7.933 8.338 1.00 16.88 27 ALA B O 1
ATOM 1464 N N . SER B 1 28 ? 42.485 -7.923 9.897 1.00 17.77 28 SER B N 1
ATOM 1465 C CA . SER B 1 28 ? 43.340 -8.846 9.154 1.00 18.83 28 SER B CA 1
ATOM 1466 C C . SER B 1 28 ? 42.684 -10.221 8.980 1.00 18.61 28 SER B C 1
ATOM 1467 O O . SER B 1 28 ? 42.755 -10.827 7.902 1.00 18.80 28 SER B O 1
ATOM 1470 N N . ASP B 1 29 ? 42.029 -10.705 10.031 1.00 18.60 29 ASP B N 1
ATOM 1471 C CA . ASP B 1 29 ? 41.334 -11.995 9.944 1.00 19.32 29 ASP B CA 1
ATOM 1472 C C . ASP B 1 29 ? 40.222 -11.948 8.900 1.00 19.42 29 ASP B C 1
ATOM 1473 O O . ASP B 1 29 ? 39.918 -12.963 8.275 1.00 20.38 29 ASP B O 1
ATOM 1478 N N . LEU B 1 30 ? 39.621 -10.770 8.711 1.00 18.84 30 LEU B N 1
ATOM 1479 C CA . LEU B 1 30 ? 38.583 -10.575 7.702 1.00 19.36 30 LEU B CA 1
ATOM 1480 C C . LEU B 1 30 ? 39.133 -10.366 6.299 1.00 18.71 30 LEU B C 1
ATOM 1481 O O . LEU B 1 30 ? 38.356 -10.397 5.325 1.00 20.31 30 LEU B O 1
ATOM 1486 N N . GLY B 1 31 ? 40.439 -10.127 6.182 1.00 17.20 31 GLY B N 1
ATOM 1487 C CA . GLY B 1 31 ? 41.088 -10.036 4.878 1.00 17.31 31 GLY B CA 1
ATOM 1488 C C . GLY B 1 31 ? 41.636 -8.664 4.524 1.00 16.27 31 GLY B C 1
ATOM 1489 O O . GLY B 1 31 ? 42.026 -8.448 3.388 1.00 16.62 31 GLY B O 1
ATOM 1490 N N . PHE B 1 32 ? 41.660 -7.746 5.495 1.00 15.54 32 PHE B N 1
ATOM 1491 C CA . PHE B 1 32 ? 42.135 -6.365 5.288 1.00 15.08 32 PHE B CA 1
ATOM 1492 C C . PHE B 1 32 ? 43.459 -6.099 5.985 1.00 15.97 32 PHE B C 1
ATOM 1493 O O . PHE B 1 32 ? 43.506 -6.086 7.223 1.00 16.93 32 PHE B O 1
ATOM 1501 N N . SER B 1 33 ? 44.514 -5.830 5.220 1.00 16.11 33 SER B N 1
ATOM 1502 C CA . SER B 1 33 ? 45.844 -5.700 5.810 1.00 16.78 33 SER B CA 1
ATOM 1503 C C . SER B 1 33 ? 46.100 -4.335 6.454 1.00 16.31 33 SER B C 1
ATOM 1504 O O . SER B 1 33 ? 47.031 -4.204 7.231 1.00 17.17 33 SER B O 1
ATOM 1507 N N . LYS B 1 34 ? 45.322 -3.319 6.091 1.00 14.92 34 LYS B N 1
ATOM 1508 C CA . LYS B 1 34 ? 45.496 -1.986 6.662 1.00 14.08 34 LYS B CA 1
ATOM 1509 C C . LYS B 1 34 ? 44.177 -1.454 7.166 1.00 12.86 34 LYS B C 1
ATOM 1510 O O . LYS B 1 34 ? 43.132 -1.623 6.527 1.00 12.69 34 LYS B O 1
ATOM 1516 N N . ILE B 1 35 ? 44.238 -0.811 8.325 1.00 12.01 35 ILE B N 1
ATOM 1517 C CA . ILE B 1 35 ? 43.083 -0.193 8.923 1.00 12.73 35 ILE B CA 1
ATOM 1518 C C . ILE B 1 35 ? 43.433 1.105 9.614 1.00 11.37 35 ILE B C 1
ATOM 1519 O O . ILE B 1 35 ? 44.519 1.269 10.178 1.00 12.31 35 ILE B O 1
ATOM 1524 N N . LEU B 1 36 ? 42.466 2.019 9.600 1.00 10.89 36 LEU B N 1
ATOM 1525 C CA . LEU B 1 36 ? 42.533 3.240 10.374 1.00 10.70 36 LEU B CA 1
ATOM 1526 C C . LEU B 1 36 ? 41.184 3.472 11.062 1.00 10.05 36 LEU B C 1
ATOM 1527 O O . LEU B 1 36 ? 40.136 3.421 10.425 1.00 10.74 36 LEU B O 1
ATOM 1532 N N . PHE B 1 37 ? 41.224 3.736 12.362 1.00 10.33 37 PHE B N 1
ATOM 1533 C CA . PHE B 1 37 ? 40.080 4.202 13.150 1.00 9.81 37 PHE B CA 1
ATOM 1534 C C . PHE B 1 37 ? 40.442 5.611 13.608 1.00 10.32 37 PHE B C 1
ATOM 1535 O O . PHE B 1 37 ? 41.460 5.818 14.276 1.00 11.66 37 PHE B O 1
ATOM 1543 N N . GLY B 1 38 ? 39.624 6.586 13.244 1.00 10.81 38 GLY B N 1
ATOM 1544 C CA . GLY B 1 38 ? 39.868 7.970 13.643 1.00 11.59 38 GLY B CA 1
ATOM 1545 C C . GLY B 1 38 ? 38.623 8.524 14.291 1.00 11.53 38 GLY B C 1
ATOM 1546 O O . GLY B 1 38 ? 37.510 8.252 13.844 1.00 11.61 38 GLY B O 1
ATOM 1547 N N . LEU B 1 39 ? 38.790 9.316 15.347 1.00 11.93 39 LEU B N 1
ATOM 1548 C CA . LEU B 1 39 ? 37.633 9.819 16.076 1.00 12.39 39 LEU B CA 1
ATOM 1549 C C . LEU B 1 39 ? 37.914 11.175 16.695 1.00 12.80 39 LEU B C 1
ATOM 1550 O O . LEU B 1 39 ? 39.011 11.430 17.224 1.00 13.42 39 LEU B O 1
ATOM 1555 N N . LEU B 1 40 ? 36.901 12.034 16.632 1.00 13.31 40 LEU B N 1
ATOM 1556 C CA . LEU B 1 40 ? 36.905 13.363 17.246 1.00 15.01 40 LEU B CA 1
ATOM 1557 C C . LEU B 1 40 ? 35.699 13.505 18.157 1.00 15.91 40 LEU B C 1
ATOM 1558 O O . LEU B 1 40 ? 34.677 12.864 17.931 1.00 15.54 40 LEU B O 1
ATOM 1563 N N . PRO B 1 41 ? 35.795 14.372 19.184 1.00 17.22 41 PRO B N 1
ATOM 1564 C CA . PRO B 1 41 ? 34.645 14.624 20.054 1.00 18.16 41 PRO B CA 1
ATOM 1565 C C . PRO B 1 41 ? 33.675 15.575 19.349 1.00 19.58 41 PRO B C 1
ATOM 1566 O O . PRO B 1 41 ? 34.025 16.174 18.327 1.00 19.65 41 PRO B O 1
ATOM 1570 N N . LYS B 1 42 ? 32.471 15.724 19.913 1.00 21.67 42 LYS B N 1
ATOM 1571 C CA . LYS B 1 42 ? 31.440 16.621 19.360 1.00 23.92 42 LYS B CA 1
ATOM 1572 C C . LYS B 1 42 ? 31.971 18.036 19.076 1.00 24.77 42 LYS B C 1
ATOM 1573 O O . LYS B 1 42 ? 32.766 18.558 19.847 1.00 25.19 42 LYS B O 1
ATOM 1579 N N . ASP B 1 43 ? 31.528 18.616 17.958 1.00 26.77 43 ASP B N 1
ATOM 1580 C CA . ASP B 1 43 ? 31.873 19.986 17.523 1.00 28.49 43 ASP B CA 1
ATOM 1581 C C . ASP B 1 43 ? 33.370 20.284 17.461 1.00 28.98 43 ASP B C 1
ATOM 1582 O O . ASP B 1 43 ? 33.825 21.383 17.814 1.00 30.02 43 ASP B O 1
ATOM 1587 N N . SER B 1 44 ? 34.130 19.288 17.022 1.00 28.49 44 SER B N 1
ATOM 1588 C CA . SER B 1 44 ? 35.533 19.487 16.695 1.00 28.26 44 SER B CA 1
ATOM 1589 C C . SER B 1 44 ? 35.746 19.168 15.228 1.00 28.23 44 SER B C 1
ATOM 1590 O O . SER B 1 44 ? 35.241 18.165 14.723 1.00 28.78 44 SER B O 1
ATOM 1593 N N . GLN B 1 45 ? 36.488 20.034 14.552 1.00 28.27 45 GLN B N 1
ATOM 1594 C CA . GLN B 1 45 ? 36.934 19.783 13.188 1.00 28.40 45 GLN B CA 1
ATOM 1595 C C . GLN B 1 45 ? 38.469 19.691 13.178 1.00 26.75 45 GLN B C 1
ATOM 1596 O O . GLN B 1 45 ? 39.105 19.927 12.151 1.00 27.26 45 GLN B O 1
ATOM 1602 N N . ASP B 1 46 ? 39.058 19.340 14.325 1.00 24.81 46 ASP B N 1
ATOM 1603 C CA . ASP B 1 46 ? 40.516 19.285 14.474 1.00 23.57 46 ASP B CA 1
ATOM 1604 C C . ASP B 1 46 ? 41.069 17.963 13.933 1.00 22.60 46 ASP B C 1
ATOM 1605 O O . ASP B 1 46 ? 41.598 17.145 14.677 1.00 21.21 46 ASP B O 1
ATOM 1610 N N . TYR B 1 47 ? 40.954 17.774 12.625 1.00 21.95 47 TYR B N 1
ATOM 1611 C CA . TYR B 1 47 ? 41.304 16.490 12.000 1.00 22.17 47 TYR B CA 1
ATOM 1612 C C . TYR B 1 47 ? 42.749 16.046 12.221 1.00 22.56 47 TYR B C 1
ATOM 1613 O O . TYR B 1 47 ? 43.025 14.845 12.346 1.00 22.06 47 TYR B O 1
ATOM 1622 N N . GLU B 1 48 ? 43.658 17.016 12.284 1.00 22.90 48 GLU B N 1
ATOM 1623 C CA . GLU B 1 48 ? 45.093 16.766 12.427 1.00 23.65 48 GLU B CA 1
ATOM 1624 C C . GLU B 1 48 ? 45.479 16.325 13.836 1.00 23.60 48 GLU B C 1
ATOM 1625 O O . GLU B 1 48 ? 46.621 15.902 14.075 1.00 24.51 48 GLU B O 1
ATOM 1631 N N . ASN B 1 49 ? 44.524 16.402 14.758 1.00 23.11 49 ASN B N 1
ATOM 1632 C CA . ASN B 1 49 ? 44.737 16.011 16.147 1.00 23.56 49 ASN B CA 1
ATOM 1633 C C . ASN B 1 49 ? 43.677 15.038 16.657 1.00 21.74 49 ASN B C 1
ATOM 1634 O O . ASN B 1 49 ? 43.404 14.954 17.847 1.00 22.93 49 ASN B O 1
ATOM 1639 N N . ALA B 1 50 ? 43.105 14.268 15.742 1.00 19.81 50 ALA B N 1
ATOM 1640 C CA . ALA B 1 50 ? 42.125 13.248 16.121 1.00 17.41 50 ALA B CA 1
ATOM 1641 C C . ALA B 1 50 ? 42.752 12.093 16.906 1.00 16.17 50 ALA B C 1
ATOM 1642 O O . ALA B 1 50 ? 43.969 11.905 16.894 1.00 16.61 50 ALA B O 1
ATOM 1644 N N . PHE B 1 51 ? 41.915 11.296 17.565 1.00 14.43 51 PHE B N 1
ATOM 1645 C CA . PHE B 1 51 ? 42.336 10.006 18.120 1.00 14.45 51 PHE B CA 1
ATOM 1646 C C . PHE B 1 51 ? 42.462 9.040 16.943 1.00 13.69 51 PHE B C 1
ATOM 1647 O O . PHE B 1 51 ? 41.471 8.810 16.233 1.00 14.21 51 PHE B O 1
ATOM 1655 N N . ILE B 1 52 ? 43.657 8.498 16.712 1.00 13.33 52 ILE B N 1
ATOM 1656 C CA . ILE B 1 52 ? 43.909 7.632 15.556 1.00 12.51 52 ILE B CA 1
ATOM 1657 C C . ILE B 1 52 ? 44.471 6.298 16.007 1.00 11.87 52 ILE B C 1
ATOM 1658 O O . ILE B 1 52 ? 45.435 6.250 16.783 1.00 13.89 52 ILE B O 1
ATOM 1663 N N . VAL B 1 53 ? 43.883 5.214 15.508 1.00 11.72 53 VAL B N 1
ATOM 1664 C CA . VAL B 1 53 ? 44.374 3.858 15.751 1.00 12.46 53 VAL B CA 1
ATOM 1665 C C . VAL B 1 53 ? 44.585 3.158 14.423 1.00 11.56 53 VAL B C 1
ATOM 1666 O O . VAL B 1 53 ? 43.837 3.386 13.472 1.00 12.06 53 VAL B O 1
ATOM 1670 N N . GLY B 1 54 ? 45.572 2.281 14.359 1.00 11.98 54 GLY B N 1
ATOM 1671 C CA . GLY B 1 54 ? 45.691 1.394 13.234 1.00 12.45 54 GLY B CA 1
ATOM 1672 C C . GLY B 1 54 ? 47.093 1.245 12.727 1.00 12.06 54 GLY B C 1
ATOM 1673 O O . GLY B 1 54 ? 48.064 1.556 13.431 1.00 12.92 54 GLY B O 1
ATOM 1674 N N . ASN B 1 55 ? 47.212 0.732 11.513 1.00 11.71 55 ASN B N 1
ATOM 1675 C CA . ASN B 1 55 ? 48.514 0.352 10.983 1.00 12.15 55 ASN B CA 1
ATOM 1676 C C . ASN B 1 55 ? 48.805 0.971 9.625 1.00 12.57 55 ASN B C 1
ATOM 1677 O O . ASN B 1 55 ? 49.594 0.439 8.851 1.00 13.91 55 ASN B O 1
ATOM 1682 N N . TYR B 1 56 ? 48.190 2.114 9.317 1.00 12.14 56 TYR B N 1
ATOM 1683 C CA . TYR B 1 56 ? 48.654 2.871 8.155 1.00 12.92 56 TYR B CA 1
ATOM 1684 C C . TYR B 1 56 ? 50.162 3.161 8.302 1.00 13.40 56 TYR B C 1
ATOM 1685 O O . TYR B 1 56 ? 50.647 3.344 9.421 1.00 14.18 56 TYR B O 1
ATOM 1694 N N . PRO B 1 57 ? 50.912 3.205 7.190 1.00 13.45 57 PRO B N 1
ATOM 1695 C CA . PRO B 1 57 ? 52.342 3.487 7.366 1.00 13.69 57 PRO B CA 1
ATOM 1696 C C . PRO B 1 57 ? 52.548 4.807 8.091 1.00 13.32 57 PRO B C 1
ATOM 1697 O O . PRO B 1 57 ? 51.898 5.810 7.776 1.00 13.53 57 PRO B O 1
ATOM 1701 N N . ALA B 1 58 ? 53.446 4.813 9.068 1.00 13.56 58 ALA B N 1
ATOM 1702 C CA . ALA B 1 58 ? 53.680 6.004 9.880 1.00 13.49 58 ALA B CA 1
ATOM 1703 C C . ALA B 1 58 ? 54.027 7.246 9.047 1.00 13.38 58 ALA B C 1
ATOM 1704 O O . ALA B 1 58 ? 53.553 8.354 9.339 1.00 13.57 58 ALA B O 1
ATOM 1706 N N . ALA B 1 59 ? 54.840 7.068 8.006 1.00 13.19 59 ALA B N 1
ATOM 1707 C CA . ALA B 1 59 ? 55.249 8.209 7.202 1.00 13.52 59 ALA B CA 1
ATOM 1708 C C . ALA B 1 59 ? 54.067 8.786 6.428 1.00 13.19 59 ALA B C 1
ATOM 1709 O O . ALA B 1 59 ? 54.010 9.982 6.175 1.00 13.92 59 ALA B O 1
ATOM 1711 N N . TRP B 1 60 ? 53.112 7.923 6.063 1.00 12.30 60 TRP B N 1
ATOM 1712 C CA . TRP B 1 60 ? 51.888 8.381 5.410 1.00 12.12 60 TRP B CA 1
ATOM 1713 C C . TRP B 1 60 ? 51.023 9.165 6.381 1.00 12.08 60 TRP B C 1
ATOM 1714 O O . TRP B 1 60 ? 50.537 10.253 6.047 1.00 12.83 60 TRP B O 1
ATOM 1725 N N . ARG B 1 61 ? 50.831 8.628 7.589 1.00 12.08 61 ARG B N 1
ATOM 1726 C CA . ARG B 1 61 ? 50.062 9.332 8.604 1.00 12.33 61 ARG B CA 1
ATOM 1727 C C . ARG B 1 61 ? 50.646 10.718 8.889 1.00 13.07 61 ARG B C 1
ATOM 1728 O O . ARG B 1 61 ? 49.919 11.700 8.982 1.00 12.88 61 ARG B O 1
ATOM 1736 N N . GLU B 1 62 ? 51.968 10.789 9.029 1.00 13.81 62 GLU B N 1
ATOM 1737 C CA . GLU B 1 62 ? 52.615 12.056 9.368 1.00 15.34 62 GLU B CA 1
ATOM 1738 C C . GLU B 1 62 ? 52.445 13.079 8.253 1.00 15.61 62 GLU B C 1
ATOM 1739 O O . GLU B 1 62 ? 52.114 14.250 8.505 1.00 15.17 62 GLU B O 1
ATOM 1745 N N . HIS B 1 63 ? 52.664 12.629 7.020 1.00 14.98 63 HIS B N 1
ATOM 1746 C CA . HIS B 1 63 ? 52.503 13.509 5.851 1.00 16.61 63 HIS B CA 1
ATOM 1747 C C . HIS B 1 63 ? 51.055 13.972 5.706 1.00 15.58 63 HIS B C 1
ATOM 1748 O O . HIS B 1 63 ? 50.773 15.150 5.511 1.00 16.18 63 HIS B O 1
ATOM 1755 N N . TYR B 1 64 ? 50.136 13.026 5.831 1.00 14.20 64 TYR B N 1
ATOM 1756 C CA . TYR B 1 64 ? 48.700 13.305 5.739 1.00 13.46 64 TYR B CA 1
ATOM 1757 C C . TYR B 1 64 ? 48.279 14.414 6.692 1.00 13.61 64 TYR B C 1
ATOM 1758 O O . TYR B 1 64 ? 47.596 15.373 6.295 1.00 14.21 64 TYR B O 1
ATOM 1767 N N . ASP B 1 65 ? 48.690 14.283 7.949 1.00 14.42 65 ASP B N 1
ATOM 1768 C CA . ASP B 1 65 ? 48.357 15.303 8.945 1.00 15.58 65 ASP B CA 1
ATOM 1769 C C . ASP B 1 65 ? 49.041 16.644 8.678 1.00 17.24 65 ASP B C 1
ATOM 1770 O O . ASP B 1 65 ? 48.394 17.690 8.774 1.00 18.48 65 ASP B O 1
ATOM 1775 N N . ARG B 1 66 ? 50.314 16.610 8.292 1.00 18.08 66 ARG B N 1
ATOM 1776 C CA . ARG B 1 66 ? 51.085 17.842 8.055 1.00 19.18 66 ARG B CA 1
ATOM 1777 C C . ARG B 1 66 ? 50.564 18.620 6.854 1.00 18.94 66 ARG B C 1
ATOM 1778 O O . ARG B 1 66 ? 50.487 19.860 6.868 1.00 20.07 66 ARG B O 1
ATOM 1786 N N . ALA B 1 67 ? 50.237 17.894 5.793 1.00 18.00 67 ALA B N 1
ATOM 1787 C CA . ALA B 1 67 ? 49.723 18.497 4.570 1.00 18.61 67 ALA B CA 1
ATOM 1788 C C . ALA B 1 67 ? 48.228 18.838 4.628 1.00 17.75 67 ALA B C 1
ATOM 1789 O O . ALA B 1 67 ? 47.689 19.403 3.665 1.00 19.60 67 ALA B O 1
ATOM 1791 N N . GLY B 1 68 ? 47.559 18.509 5.732 1.00 16.76 68 GLY B N 1
ATOM 1792 C CA . GLY B 1 68 ? 46.136 18.835 5.862 1.00 16.68 68 GLY B CA 1
ATOM 1793 C C . GLY B 1 68 ? 45.286 18.023 4.894 1.00 15.54 68 GLY B C 1
ATOM 1794 O O . GLY B 1 68 ? 44.263 18.508 4.412 1.00 16.03 68 GLY B O 1
ATOM 1795 N N . TYR B 1 69 ? 45.689 16.786 4.596 1.00 14.83 69 TYR B N 1
ATOM 1796 C CA . TYR B 1 69 ? 44.938 15.964 3.633 1.00 14.10 69 TYR B CA 1
ATOM 1797 C C . TYR B 1 69 ? 43.530 15.627 4.065 1.00 13.87 69 TYR B C 1
ATOM 1798 O O . TYR B 1 69 ? 42.722 15.268 3.216 1.00 14.25 69 TYR B O 1
ATOM 1807 N N . ALA B 1 70 ? 43.215 15.743 5.351 1.00 14.07 70 ALA B N 1
ATOM 1808 C CA . ALA B 1 70 ? 41.818 15.514 5.779 1.00 15.24 70 ALA B CA 1
ATOM 1809 C C . ALA B 1 70 ? 40.832 16.455 5.087 1.00 15.77 70 ALA B C 1
ATOM 1810 O O . ALA B 1 70 ? 39.651 16.129 4.942 1.00 16.68 70 ALA B O 1
ATOM 1812 N N . ARG B 1 71 ? 41.327 17.614 4.643 1.00 16.16 71 ARG B N 1
ATOM 1813 C CA . ARG B 1 71 ? 40.474 18.593 3.972 1.00 16.96 71 ARG B CA 1
ATOM 1814 C C . ARG B 1 71 ? 40.427 18.411 2.460 1.00 16.30 71 ARG B C 1
ATOM 1815 O O . ARG B 1 71 ? 39.703 19.135 1.768 1.00 18.04 71 ARG B O 1
ATOM 1823 N N . VAL B 1 72 ? 41.162 17.416 1.954 1.00 14.85 72 VAL B N 1
ATOM 1824 C CA . VAL B 1 72 ? 41.183 17.086 0.531 1.00 15.79 72 VAL B CA 1
ATOM 1825 C C . VAL B 1 72 ? 40.638 15.653 0.297 1.00 14.56 72 VAL B C 1
ATOM 1826 O O . VAL B 1 72 ? 39.905 15.396 -0.659 1.00 14.41 72 VAL B O 1
ATOM 1830 N N . ASP B 1 73 ? 41.020 14.720 1.165 1.00 14.35 73 ASP B N 1
ATOM 1831 C CA . ASP B 1 73 ? 40.573 13.332 1.098 1.00 12.77 73 ASP B CA 1
ATOM 1832 C C . ASP B 1 73 ? 39.040 13.241 1.045 1.00 12.45 73 ASP B C 1
ATOM 1833 O O . ASP B 1 73 ? 38.368 13.625 1.991 1.00 12.59 73 ASP B O 1
ATOM 1838 N N . PRO B 1 74 ? 38.480 12.733 -0.063 1.00 11.76 74 PRO B N 1
ATOM 1839 C CA . PRO B 1 74 ? 37.021 12.755 -0.212 1.00 12.17 74 PRO B CA 1
ATOM 1840 C C . PRO B 1 74 ? 36.312 11.852 0.800 1.00 12.34 74 PRO B C 1
ATOM 1841 O O . PRO B 1 74 ? 35.104 12.020 1.045 1.00 13.41 74 PRO B O 1
ATOM 1845 N N . THR B 1 75 ? 37.039 10.912 1.407 1.00 11.17 75 THR B N 1
ATOM 1846 C CA . THR B 1 75 ? 36.394 10.051 2.392 1.00 11.42 75 THR B CA 1
ATOM 1847 C C . THR B 1 75 ? 36.014 10.818 3.651 1.00 11.31 75 THR B C 1
ATOM 1848 O O . THR B 1 75 ? 34.998 10.518 4.284 1.00 12.08 75 THR B O 1
ATOM 1852 N N . VAL B 1 76 ? 36.815 11.814 4.020 1.00 11.63 76 VAL B N 1
ATOM 1853 C CA . VAL B 1 76 ? 36.556 12.582 5.236 1.00 11.58 76 VAL B CA 1
ATOM 1854 C C . VAL B 1 76 ? 35.329 13.493 5.062 1.00 12.27 76 VAL B C 1
ATOM 1855 O O . VAL B 1 76 ? 34.429 13.479 5.903 1.00 11.87 76 VAL B O 1
ATOM 1859 N N . SER B 1 77 ? 35.270 14.260 3.973 1.00 13.77 77 SER B N 1
ATOM 1860 C CA . SER B 1 77 ? 34.079 15.076 3.741 1.00 14.25 77 SER B CA 1
ATOM 1861 C C . SER B 1 77 ? 32.822 14.185 3.695 1.00 13.52 77 SER B C 1
ATOM 1862 O O . SER B 1 77 ? 31.771 14.555 4.227 1.00 14.16 77 SER B O 1
ATOM 1865 N N . HIS B 1 78 ? 32.942 13.011 3.089 1.00 11.90 78 HIS B N 1
ATOM 1866 C CA . HIS B 1 78 ? 31.817 12.091 3.065 1.00 11.44 78 HIS B CA 1
ATOM 1867 C C . HIS B 1 78 ? 31.336 11.734 4.476 1.00 11.13 78 HIS B C 1
ATOM 1868 O O . HIS B 1 78 ? 30.119 11.732 4.771 1.00 11.05 78 HIS B O 1
ATOM 1875 N N . CYS B 1 79 ? 32.284 11.388 5.347 1.00 10.61 79 CYS B N 1
ATOM 1876 C CA . CYS B 1 79 ? 31.944 11.019 6.719 1.00 10.92 79 CYS B CA 1
ATOM 1877 C C . CYS B 1 79 ? 31.183 12.122 7.428 1.00 11.38 79 CYS B C 1
ATOM 1878 O O . CYS B 1 79 ? 30.330 11.846 8.270 1.00 11.07 79 CYS B O 1
ATOM 1881 N N . THR B 1 80 ? 31.466 13.378 7.081 1.00 12.38 80 THR B N 1
ATOM 1882 C CA . THR B 1 80 ? 30.794 14.481 7.783 1.00 13.20 80 THR B CA 1
ATOM 1883 C C . THR B 1 80 ? 29.323 14.606 7.381 1.00 13.26 80 THR B C 1
ATOM 1884 O O . THR B 1 80 ? 28.535 15.274 8.083 1.00 13.91 80 THR B O 1
ATOM 1888 N N . GLN B 1 81 ? 28.956 13.964 6.272 1.00 13.18 81 GLN B N 1
ATOM 1889 C CA . GLN B 1 81 ? 27.631 14.145 5.673 1.00 14.38 81 GLN B CA 1
ATOM 1890 C C . GLN B 1 81 ? 26.743 12.905 5.706 1.00 12.78 81 GLN B C 1
ATOM 1891 O O . GLN B 1 81 ? 25.537 12.972 5.415 1.00 13.14 81 GLN B O 1
ATOM 1897 N N . SER B 1 82 ? 27.332 11.750 6.001 1.00 11.41 82 SER B N 1
ATOM 1898 C CA . SER B 1 82 ? 26.619 10.485 5.802 1.00 11.13 82 SER B CA 1
ATOM 1899 C C . SER B 1 82 ? 26.978 9.448 6.858 1.00 10.29 82 SER B C 1
ATOM 1900 O O . SER B 1 82 ? 28.040 9.513 7.481 1.00 11.35 82 SER B O 1
ATOM 1903 N N . VAL B 1 83 ? 26.089 8.469 7.025 1.00 9.87 83 VAL B N 1
ATOM 1904 C CA . VAL B 1 83 ? 26.359 7.263 7.807 1.00 9.86 83 VAL B CA 1
ATOM 1905 C C . VAL B 1 83 ? 26.670 6.061 6.910 1.00 9.70 83 VAL B C 1
ATOM 1906 O O . VAL B 1 83 ? 26.936 4.968 7.423 1.00 10.73 83 VAL B O 1
ATOM 1910 N N . LEU B 1 84 ? 26.648 6.244 5.583 1.00 9.72 84 LEU B N 1
ATOM 1911 C CA . LEU B 1 84 ? 26.828 5.122 4.663 1.00 9.86 84 LEU B CA 1
ATOM 1912 C C . LEU B 1 84 ? 28.281 4.966 4.212 1.00 10.30 84 LEU B C 1
ATOM 1913 O O . LEU B 1 84 ? 29.018 5.946 4.169 1.00 10.49 84 LEU B O 1
ATOM 1918 N N . PRO B 1 85 ? 28.699 3.731 3.871 1.00 10.14 85 PRO B N 1
ATOM 1919 C CA . PRO B 1 85 ? 30.081 3.544 3.418 1.00 10.91 85 PRO B CA 1
ATOM 1920 C C . PRO B 1 85 ? 30.384 4.280 2.134 1.00 11.00 85 PRO B C 1
ATOM 1921 O O . PRO B 1 85 ? 29.494 4.503 1.307 1.00 11.22 85 PRO B O 1
ATOM 1925 N N . ILE B 1 86 ? 31.656 4.635 1.976 1.00 10.32 86 ILE B N 1
ATOM 1926 C CA . ILE B 1 86 ? 32.174 5.152 0.717 1.00 10.25 86 ILE B CA 1
ATOM 1927 C C . ILE B 1 86 ? 33.301 4.236 0.228 1.00 9.81 86 ILE B C 1
ATOM 1928 O O . ILE B 1 86 ? 34.286 4.007 0.944 1.00 10.45 86 ILE B O 1
ATOM 1933 N N . PHE B 1 87 ? 33.123 3.658 -0.952 1.00 9.86 87 PHE B N 1
ATOM 1934 C CA . PHE B 1 87 ? 34.148 2.816 -1.582 1.00 10.45 87 PHE B CA 1
ATOM 1935 C C . PHE B 1 87 ? 35.156 3.692 -2.304 1.00 10.35 87 PHE B C 1
ATOM 1936 O O . PHE B 1 87 ? 34.792 4.708 -2.911 1.00 10.42 87 PHE B O 1
ATOM 1944 N N . TRP B 1 88 ? 36.424 3.288 -2.245 1.00 10.12 88 TRP B N 1
ATOM 1945 C CA . TRP B 1 88 ? 37.488 4.108 -2.849 1.00 10.50 88 TRP B CA 1
ATOM 1946 C C . TRP B 1 88 ? 37.613 3.875 -4.357 1.00 10.89 88 TRP B C 1
ATOM 1947 O O . TRP B 1 88 ? 38.576 3.253 -4.835 1.00 12.01 88 TRP B O 1
ATOM 1958 N N . GLU B 1 89 ? 36.593 4.336 -5.095 1.00 10.73 89 GLU B N 1
ATOM 1959 C CA . GLU B 1 89 ? 36.546 4.206 -6.552 1.00 12.35 89 GLU B CA 1
ATOM 1960 C C . GLU B 1 89 ? 37.124 5.476 -7.177 1.00 12.96 89 GLU B C 1
ATOM 1961 O O . GLU B 1 89 ? 37.095 6.531 -6.559 1.00 12.58 89 GLU B O 1
ATOM 1967 N N . PRO B 1 90 ? 37.621 5.388 -8.427 1.00 12.91 90 PRO B N 1
ATOM 1968 C CA . PRO B 1 90 ? 38.135 6.594 -9.106 1.00 13.41 90 PRO B CA 1
ATOM 1969 C C . PRO B 1 90 ? 37.149 7.759 -9.139 1.00 13.82 90 PRO B C 1
ATOM 1970 O O . PRO B 1 90 ? 37.578 8.917 -9.098 1.00 15.38 90 PRO B O 1
ATOM 1974 N N . SER B 1 91 ? 35.846 7.469 -9.200 1.00 14.23 91 SER B N 1
ATOM 1975 C CA . SER B 1 91 ? 34.819 8.513 -9.231 1.00 14.81 91 SER B CA 1
ATOM 1976 C C . SER B 1 91 ? 34.861 9.441 -8.009 1.00 14.28 91 SER B C 1
ATOM 1977 O O . SER B 1 91 ? 34.347 10.554 -8.064 1.00 15.30 91 SER B O 1
ATOM 1980 N N . ILE B 1 92 ? 35.457 8.998 -6.899 1.00 13.05 92 ILE B N 1
ATOM 1981 C CA . ILE B 1 92 ? 35.539 9.877 -5.729 1.00 12.91 92 ILE B CA 1
ATOM 1982 C C . ILE B 1 92 ? 36.749 10.807 -5.750 1.00 12.42 92 ILE B C 1
ATOM 1983 O O . ILE B 1 92 ? 36.809 11.764 -4.975 1.00 15.06 92 ILE B O 1
ATOM 1988 N N . TYR B 1 93 ? 37.711 10.530 -6.630 1.00 12.63 93 TYR B N 1
ATOM 1989 C CA . TYR B 1 93 ? 38.946 11.317 -6.693 1.00 13.10 93 TYR B CA 1
ATOM 1990 C C . TYR B 1 93 ? 38.911 12.176 -7.949 1.00 15.14 93 TYR B C 1
ATOM 1991 O O . TYR B 1 93 ? 39.644 11.945 -8.902 1.00 16.40 93 TYR B O 1
ATOM 2000 N N . GLN B 1 94 ? 38.067 13.199 -7.883 1.00 16.48 94 GLN B N 1
ATOM 2001 C CA . GLN B 1 94 ? 37.628 13.978 -9.029 1.00 18.10 94 GLN B CA 1
ATOM 2002 C C . GLN B 1 94 ? 38.545 15.159 -9.363 1.00 16.43 94 GLN B C 1
ATOM 2003 O O . GLN B 1 94 ? 38.953 15.360 -10.525 1.00 17.85 94 GLN B O 1
ATOM 2009 N N . THR B 1 95 ? 38.838 15.953 -8.353 1.00 14.92 95 THR B N 1
ATOM 2010 C CA . THR B 1 95 ? 39.578 17.193 -8.582 1.00 14.04 95 THR B CA 1
ATOM 2011 C C . THR B 1 95 ? 41.068 16.879 -8.779 1.00 13.50 95 THR B C 1
ATOM 2012 O O . THR B 1 95 ? 41.522 15.772 -8.459 1.00 13.33 95 THR B O 1
ATOM 2016 N N . ARG B 1 96 ? 41.843 17.834 -9.303 1.00 13.16 96 ARG B N 1
ATOM 2017 C CA . ARG B 1 96 ? 43.290 17.609 -9.437 1.00 14.43 96 ARG B CA 1
ATOM 2018 C C . ARG B 1 96 ? 43.915 17.241 -8.103 1.00 13.53 96 ARG B C 1
ATOM 2019 O O . ARG B 1 96 ? 44.710 16.307 -8.022 1.00 13.19 96 ARG B O 1
ATOM 2027 N N . LYS B 1 97 ? 43.547 17.970 -7.057 1.00 13.25 97 LYS B N 1
ATOM 2028 C CA . LYS B 1 97 ? 44.135 17.742 -5.749 1.00 13.52 97 LYS B CA 1
ATOM 2029 C C . LYS B 1 97 ? 43.715 16.380 -5.213 1.00 13.34 97 LYS B C 1
ATOM 2030 O O . LYS B 1 97 ? 44.504 15.711 -4.578 1.00 13.60 97 LYS B O 1
ATOM 2036 N N . GLN B 1 98 ? 42.483 15.952 -5.473 1.00 12.84 98 GLN B N 1
ATOM 2037 C CA . GLN B 1 98 ? 42.073 14.621 -5.024 1.00 13.19 98 GLN B CA 1
ATOM 2038 C C . GLN B 1 98 ? 42.769 13.531 -5.804 1.00 12.90 98 GLN B C 1
ATOM 2039 O O . GLN B 1 98 ? 43.110 12.471 -5.246 1.00 12.59 98 GLN B O 1
ATOM 2045 N N . HIS B 1 99 ? 43.000 13.782 -7.089 1.00 12.61 99 HIS B N 1
ATOM 2046 C CA . HIS B 1 99 ? 43.725 12.827 -7.917 1.00 13.50 99 HIS B CA 1
ATOM 2047 C C . HIS B 1 99 ? 45.176 12.694 -7.462 1.00 13.66 99 HIS B C 1
ATOM 2048 O O . HIS B 1 99 ? 45.713 11.577 -7.372 1.00 14.05 99 HIS B O 1
ATOM 2055 N N . GLU B 1 100 ? 45.813 13.813 -7.152 1.00 14.26 100 GLU B N 1
ATOM 2056 C CA . GLU B 1 100 ? 47.167 13.765 -6.641 1.00 16.81 100 GLU B CA 1
ATOM 2057 C C . GLU B 1 100 ? 47.190 13.041 -5.298 1.00 14.11 100 GLU B C 1
ATOM 2058 O O . GLU B 1 100 ? 48.108 12.267 -5.011 1.00 14.89 100 GLU B O 1
ATOM 2064 N N . PHE B 1 101 ? 46.184 13.299 -4.465 1.00 13.41 101 PHE B N 1
ATOM 2065 C CA . PHE B 1 101 ? 46.047 12.581 -3.205 1.00 12.55 101 PHE B CA 1
ATOM 2066 C C . PHE B 1 101 ? 45.954 11.056 -3.420 1.00 12.51 101 PHE B C 1
ATOM 2067 O O . PHE B 1 101 ? 46.643 10.280 -2.768 1.00 12.51 101 PHE B O 1
ATOM 2075 N N . PHE B 1 102 ? 45.108 10.641 -4.348 1.00 13.12 102 PHE B N 1
ATOM 2076 C CA . PHE B 1 102 ? 44.982 9.240 -4.729 1.00 13.76 102 PHE B CA 1
ATOM 2077 C C . PHE B 1 102 ? 46.327 8.639 -5.143 1.00 13.64 102 PHE B C 1
ATOM 2078 O O . PHE B 1 102 ? 46.641 7.517 -4.753 1.00 12.63 102 PHE B O 1
ATOM 2086 N N . GLU B 1 103 ? 47.109 9.374 -5.933 1.00 14.01 103 GLU B N 1
ATOM 2087 C CA . GLU B 1 103 ? 48.391 8.845 -6.399 1.00 16.08 103 GLU B CA 1
ATOM 2088 C C . GLU B 1 103 ? 49.326 8.628 -5.211 1.00 14.63 103 GLU B C 1
ATOM 2089 O O . GLU B 1 103 ? 50.031 7.607 -5.124 1.00 15.21 103 GLU B O 1
ATOM 2095 N N . GLU B 1 104 ? 49.341 9.583 -4.288 1.00 13.75 104 GLU B N 1
ATOM 2096 C CA . GLU B 1 104 ? 50.200 9.446 -3.106 1.00 14.28 104 GLU B CA 1
ATOM 2097 C C . GLU B 1 104 ? 49.714 8.332 -2.183 1.00 13.64 104 GLU B C 1
ATOM 2098 O O . GLU B 1 104 ? 50.522 7.569 -1.658 1.00 13.78 104 GLU B O 1
ATOM 2104 N N . ALA B 1 105 ? 48.405 8.220 -1.985 1.00 12.89 105 ALA B N 1
ATOM 2105 C CA . ALA B 1 105 ? 47.867 7.160 -1.139 1.00 12.87 105 ALA B CA 1
ATOM 2106 C C . ALA B 1 105 ? 48.207 5.815 -1.764 1.00 12.83 105 ALA B C 1
ATOM 2107 O O . ALA B 1 105 ? 48.577 4.868 -1.057 1.00 12.82 105 ALA B O 1
ATOM 2109 N N . SER B 1 106 ? 48.153 5.738 -3.090 1.00 12.78 106 SER B N 1
ATOM 2110 C CA . SER B 1 106 ? 48.472 4.498 -3.791 1.00 14.00 106 SER B CA 1
ATOM 2111 C C . SER B 1 106 ? 49.933 4.087 -3.555 1.00 14.36 106 SER B C 1
ATOM 2112 O O . SER B 1 106 ? 50.222 2.919 -3.282 1.00 15.14 106 SER B O 1
ATOM 2115 N N . ALA B 1 107 ? 50.838 5.060 -3.614 1.00 15.38 107 ALA B N 1
ATOM 2116 C CA . ALA B 1 107 ? 52.258 4.797 -3.350 1.00 16.85 107 ALA B CA 1
ATOM 2117 C C . ALA B 1 107 ? 52.476 4.313 -1.923 1.00 17.28 107 ALA B C 1
ATOM 2118 O O . ALA B 1 107 ? 53.409 3.541 -1.666 1.00 18.62 107 ALA B O 1
ATOM 2120 N N . ALA B 1 108 ? 51.622 4.759 -0.999 1.00 17.04 108 ALA B N 1
ATOM 2121 C CA . ALA B 1 108 ? 51.649 4.300 0.390 1.00 17.30 108 ALA B CA 1
ATOM 2122 C C . ALA B 1 108 ? 50.980 2.931 0.606 1.00 17.71 108 ALA B C 1
ATOM 2123 O O . ALA B 1 108 ? 50.938 2.422 1.740 1.00 18.67 108 ALA B O 1
ATOM 2125 N N . GLY B 1 109 ? 50.458 2.327 -0.461 1.00 16.55 109 GLY B N 1
ATOM 2126 C CA . GLY B 1 109 ? 49.829 0.992 -0.369 1.00 17.02 109 GLY B CA 1
ATOM 2127 C C . GLY B 1 109 ? 48.331 1.002 -0.115 1.00 16.75 109 GLY B C 1
ATOM 2128 O O . GLY B 1 109 ? 47.731 -0.025 0.200 1.00 18.97 109 GLY B O 1
ATOM 2129 N N . LEU B 1 110 ? 47.713 2.161 -0.271 1.00 15.42 110 LEU B N 1
ATOM 2130 C CA . LEU B 1 110 ? 46.289 2.300 -0.019 1.00 14.70 110 LEU B CA 1
ATOM 2131 C C . LEU B 1 110 ? 45.655 2.561 -1.353 1.00 15.36 110 LEU B C 1
ATOM 2132 O O . LEU B 1 110 ? 45.642 3.685 -1.824 1.00 18.36 110 LEU B O 1
ATOM 2137 N N . VAL B 1 111 ? 45.277 1.495 -2.035 1.00 15.07 111 VAL B N 1
ATOM 2138 C CA . VAL B 1 111 ? 44.651 1.606 -3.347 1.00 14.52 111 VAL B CA 1
ATOM 2139 C C . VAL B 1 111 ? 43.179 1.221 -3.253 1.00 13.48 111 VAL B C 1
ATOM 2140 O O . VAL B 1 111 ? 42.312 2.033 -3.527 1.00 14.80 111 VAL B O 1
ATOM 2144 N N . TYR B 1 112 ? 42.905 0.005 -2.812 1.00 11.71 112 TYR B N 1
ATOM 2145 C CA . TYR B 1 112 ? 41.520 -0.460 -2.711 1.00 11.27 112 TYR B CA 1
ATOM 2146 C C . TYR B 1 112 ? 41.054 -0.472 -1.282 1.00 11.10 112 TYR B C 1
ATOM 2147 O O . TYR B 1 112 ? 41.777 -0.903 -0.387 1.00 11.83 112 TYR B O 1
ATOM 2156 N N . GLY B 1 113 ? 39.830 -0.030 -1.065 1.00 10.59 113 GLY B N 1
ATOM 2157 C CA . GLY B 1 113 ? 39.300 -0.039 0.279 1.00 10.38 113 GLY B CA 1
ATOM 2158 C C . GLY B 1 113 ? 37.975 0.656 0.382 1.00 9.98 113 GLY B C 1
ATOM 2159 O O . GLY B 1 113 ? 37.321 0.961 -0.633 1.00 10.33 113 GLY B O 1
ATOM 2160 N N . LEU B 1 114 ? 37.564 0.897 1.620 1.00 9.50 114 LEU B N 1
ATOM 2161 C CA . LEU B 1 114 ? 36.335 1.617 1.909 1.00 9.83 114 LEU B CA 1
ATOM 2162 C C . LEU B 1 114 ? 36.467 2.322 3.239 1.00 9.42 114 LEU B C 1
ATOM 2163 O O . LEU B 1 114 ? 37.308 1.965 4.067 1.00 9.48 114 LEU B O 1
ATOM 2168 N N . THR B 1 115 ? 35.597 3.306 3.446 1.00 8.92 115 THR B N 1
ATOM 2169 C CA . THR B 1 115 ? 35.514 4.013 4.716 1.00 9.33 115 THR B CA 1
ATOM 2170 C C . THR B 1 115 ? 34.083 4.012 5.214 1.00 9.4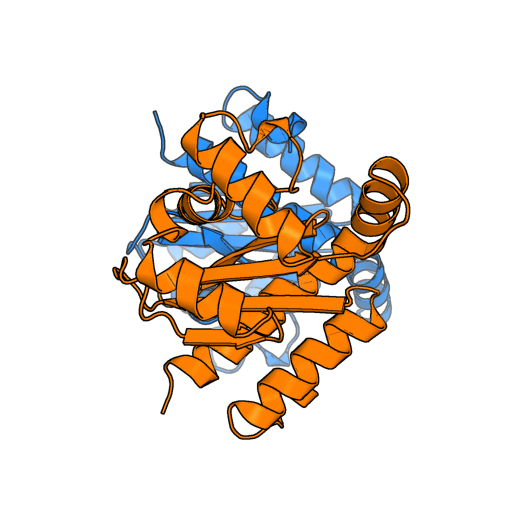9 115 THR B C 1
ATOM 2171 O O . THR B 1 115 ? 33.151 4.378 4.480 1.00 9.93 115 THR B O 1
ATOM 2175 N N . MET B 1 116 ? 33.929 3.596 6.470 1.00 9.87 116 MET B N 1
ATOM 2176 C CA . MET B 1 116 ? 32.656 3.595 7.175 1.00 10.29 116 MET B CA 1
ATOM 2177 C C . MET B 1 116 ? 32.627 4.827 8.097 1.00 9.78 116 MET B C 1
ATOM 2178 O O . MET B 1 116 ? 33.461 4.951 9.013 1.00 10.34 116 MET B O 1
ATOM 2183 N N . PRO B 1 117 ? 31.715 5.780 7.829 1.00 9.48 117 PRO B N 1
ATOM 2184 C CA . PRO B 1 117 ? 31.604 6.932 8.748 1.00 9.82 117 PRO B CA 1
ATOM 2185 C C . PRO B 1 117 ? 31.192 6.498 10.150 1.00 9.83 117 PRO B C 1
ATOM 2186 O O . PRO B 1 117 ? 30.502 5.488 10.309 1.00 10.25 117 PRO B O 1
ATOM 2190 N N . LEU B 1 118 ? 31.594 7.271 11.146 1.00 9.51 118 LEU B N 1
ATOM 2191 C CA . LEU B 1 118 ? 31.231 6.987 12.530 1.00 9.71 118 LEU B CA 1
ATOM 2192 C C . LEU B 1 118 ? 30.577 8.233 13.114 1.00 10.61 118 LEU B C 1
ATOM 2193 O O . LEU B 1 118 ? 31.133 9.338 13.059 1.00 10.89 118 LEU B O 1
ATOM 2198 N N . HIS B 1 119 ? 29.415 8.022 13.714 1.00 10.75 119 HIS B N 1
ATOM 2199 C CA . HIS B 1 119 ? 28.676 9.101 14.395 1.00 10.29 119 HIS B CA 1
ATOM 2200 C C . HIS B 1 119 ? 28.160 8.550 15.718 1.00 11.00 119 HIS B C 1
ATOM 2201 O O . HIS B 1 119 ? 27.264 7.722 15.757 1.00 11.04 119 HIS B O 1
ATOM 2208 N N . GLY B 1 120 ? 28.794 8.968 16.798 1.00 10.97 120 GLY B N 1
ATOM 2209 C CA . GLY B 1 120 ? 28.530 8.346 18.093 1.00 11.90 120 GLY B CA 1
ATOM 2210 C C . GLY B 1 120 ? 27.369 8.966 18.851 1.00 12.32 120 GLY B C 1
ATOM 2211 O O . GLY B 1 120 ? 26.862 10.049 18.512 1.00 12.83 120 GLY B O 1
ATOM 2212 N N . ALA B 1 121 ? 26.970 8.286 19.914 1.00 12.63 121 ALA B N 1
ATOM 2213 C CA . ALA B 1 121 ? 25.844 8.744 20.733 1.00 14.15 121 ALA B CA 1
ATOM 2214 C C . ALA B 1 121 ? 26.088 10.032 21.517 1.00 14.99 121 ALA B C 1
ATOM 2215 O O . ALA B 1 121 ? 25.134 10.650 21.985 1.00 16.61 121 ALA B O 1
ATOM 2217 N N . ARG B 1 122 ? 27.348 10.427 21.666 1.00 15.06 122 ARG B N 1
ATOM 2218 C CA . ARG B 1 122 ? 27.677 11.717 22.297 1.00 15.73 122 ARG B CA 1
ATOM 2219 C C . ARG B 1 122 ? 28.187 12.733 21.265 1.00 15.43 122 ARG B C 1
ATOM 2220 O O . ARG B 1 122 ? 28.895 13.678 21.613 1.00 17.24 122 ARG B O 1
ATOM 2228 N N . GLY B 1 123 ? 27.843 12.528 19.992 1.00 14.32 123 GLY B N 1
ATOM 2229 C CA . GLY B 1 123 ? 28.231 13.472 18.959 1.00 14.61 123 GLY B CA 1
ATOM 2230 C C . GLY B 1 123 ? 29.629 13.268 18.398 1.00 14.04 123 GLY B C 1
ATOM 2231 O O . GLY B 1 123 ? 30.090 14.095 17.622 1.00 14.73 123 GLY B O 1
ATOM 2232 N N . GLU B 1 124 ? 30.281 12.154 18.754 1.00 13.75 124 GLU B N 1
ATOM 2233 C CA . GLU B 1 124 ? 31.606 11.824 18.211 1.00 13.73 124 GLU B CA 1
ATOM 2234 C C . GLU B 1 124 ? 31.526 11.693 16.695 1.00 12.99 124 GLU B C 1
ATOM 2235 O O . GLU B 1 124 ? 30.512 11.221 16.153 1.00 12.93 124 GLU B O 1
ATOM 2241 N N . LEU B 1 125 ? 32.585 12.127 16.014 1.00 12.91 125 LEU B N 1
ATOM 2242 C CA . LEU B 1 125 ? 32.686 12.064 14.550 1.00 12.79 125 LEU B CA 1
ATOM 2243 C C . LEU B 1 125 ? 33.925 11.259 14.189 1.00 11.95 125 LEU B C 1
ATOM 2244 O O . LEU B 1 125 ? 35.002 11.551 14.691 1.00 11.94 125 LEU B O 1
ATOM 2249 N N . GLY B 1 126 ? 33.794 10.264 13.320 1.00 11.85 126 GLY B N 1
ATOM 2250 C CA . GLY B 1 126 ? 34.973 9.479 12.966 1.00 11.70 126 GLY B CA 1
ATOM 2251 C C . GLY B 1 126 ? 34.858 8.740 11.663 1.00 11.31 126 GLY B C 1
ATOM 2252 O O . GLY B 1 126 ? 33.910 8.923 10.886 1.00 10.92 126 GLY B O 1
ATOM 2253 N N . ALA B 1 127 ? 35.847 7.878 11.466 1.00 11.24 127 ALA B N 1
ATOM 2254 C CA . ALA B 1 127 ? 35.976 7.044 10.275 1.00 10.69 127 ALA B CA 1
ATOM 2255 C C . ALA B 1 127 ? 36.612 5.725 10.636 1.00 10.32 127 ALA B C 1
ATOM 2256 O O . ALA B 1 127 ? 37.562 5.699 11.424 1.00 11.46 127 ALA B O 1
ATOM 2258 N N . LEU B 1 128 ? 36.078 4.641 10.084 1.00 10.15 128 LEU B N 1
ATOM 2259 C CA . LEU B 1 128 ? 36.757 3.367 10.111 1.00 10.19 128 LEU B CA 1
ATOM 2260 C C . LEU B 1 128 ? 37.063 3.006 8.669 1.00 9.25 128 LEU B C 1
ATOM 2261 O O . LEU B 1 128 ? 36.147 2.682 7.906 1.00 9.81 128 LEU B O 1
ATOM 2266 N N . SER B 1 129 ? 38.349 3.034 8.314 1.00 9.44 129 SER B N 1
ATOM 2267 C CA . SER B 1 129 ? 38.785 2.687 6.963 1.00 9.08 129 SER B CA 1
ATOM 2268 C C . SER B 1 129 ? 39.477 1.348 6.962 1.00 9.28 129 SER B C 1
ATOM 2269 O O . SER B 1 129 ? 40.250 1.019 7.874 1.00 10.42 129 SER B O 1
ATOM 2272 N N . LEU B 1 130 ? 39.220 0.591 5.907 1.00 10.38 130 LEU B N 1
ATOM 2273 C CA . LEU B 1 130 ? 39.890 -0.687 5.706 1.00 10.90 130 LEU B CA 1
ATOM 2274 C C . LEU B 1 130 ? 40.358 -0.785 4.272 1.00 10.55 130 LEU B C 1
ATOM 2275 O O . LEU B 1 130 ? 39.612 -0.452 3.356 1.00 11.24 130 LEU B O 1
ATOM 2280 N N . SER B 1 131 ? 41.580 -1.276 4.094 1.00 10.88 131 SER B N 1
ATOM 2281 C CA . SER B 1 131 ? 42.164 -1.423 2.777 1.00 11.67 131 SER B CA 1
ATOM 2282 C C . SER B 1 131 ? 42.471 -2.884 2.507 1.00 12.03 131 SER B C 1
ATOM 2283 O O . SER B 1 131 ? 42.929 -3.603 3.392 1.00 13.19 131 SER B O 1
ATOM 2286 N N . VAL B 1 132 ? 42.200 -3.313 1.276 1.00 12.67 132 VAL B N 1
ATOM 2287 C CA . VAL B 1 132 ? 42.382 -4.713 0.888 1.00 14.21 132 VAL B CA 1
ATOM 2288 C C . VAL B 1 132 ? 43.413 -4.829 -0.226 1.00 14.50 132 VAL B C 1
ATOM 2289 O O . VAL B 1 132 ? 43.351 -4.110 -1.214 1.00 15.91 132 VAL B O 1
ATOM 2293 N N . GLU B 1 133 ? 44.370 -5.738 -0.051 1.00 15.00 133 GLU B N 1
ATOM 2294 C CA . GLU B 1 133 ? 45.383 -5.971 -1.076 1.00 17.65 133 GLU B CA 1
ATOM 2295 C C . GLU B 1 133 ? 44.904 -7.027 -2.073 1.00 18.10 133 GLU B C 1
ATOM 2296 O O . GLU B 1 133 ? 45.492 -8.089 -2.186 1.00 19.63 133 GLU B O 1
ATOM 2302 N N . ALA B 1 134 ? 43.838 -6.720 -2.800 1.00 18.44 134 ALA B N 1
ATOM 2303 C CA . ALA B 1 134 ? 43.365 -7.603 -3.866 1.00 18.84 134 ALA B CA 1
ATOM 2304 C C . ALA B 1 134 ? 44.179 -7.425 -5.148 1.00 19.13 134 ALA B C 1
ATOM 2305 O O . ALA B 1 134 ? 44.856 -6.415 -5.325 1.00 19.53 134 ALA B O 1
ATOM 2307 N N . GLU B 1 135 ? 44.110 -8.414 -6.039 1.00 19.15 135 GLU B N 1
ATOM 2308 C CA . GLU B 1 135 ? 44.827 -8.395 -7.320 1.00 19.53 135 GLU B CA 1
ATOM 2309 C C . GLU B 1 135 ? 44.335 -7.366 -8.338 1.00 18.98 135 GLU B C 1
ATOM 2310 O O . GLU B 1 135 ? 45.084 -6.924 -9.202 1.00 19.59 135 GLU B O 1
ATOM 2316 N N . ASN B 1 136 ? 43.068 -7.001 -8.252 1.00 17.09 136 ASN B N 1
ATOM 2317 C CA . ASN B 1 136 ? 42.494 -6.039 -9.187 1.00 16.12 136 ASN B CA 1
ATOM 2318 C C . ASN B 1 136 ? 41.275 -5.451 -8.530 1.00 14.68 136 ASN B C 1
ATOM 2319 O O . ASN B 1 136 ? 40.800 -5.965 -7.493 1.00 14.30 136 ASN B O 1
ATOM 2324 N N . ARG B 1 137 ? 40.770 -4.372 -9.119 1.00 13.99 137 ARG B N 1
ATOM 2325 C CA . ARG B 1 137 ? 39.640 -3.641 -8.563 1.00 13.41 137 ARG B CA 1
ATOM 2326 C C . ARG B 1 137 ? 38.360 -4.480 -8.500 1.00 13.63 137 ARG B C 1
ATOM 2327 O O . ARG B 1 137 ? 37.625 -4.433 -7.505 1.00 14.37 137 ARG B O 1
ATOM 2335 N N . ALA B 1 138 ? 38.098 -5.269 -9.538 1.00 13.91 138 ALA B N 1
ATOM 2336 C CA . ALA B 1 138 ? 36.864 -6.057 -9.567 1.00 13.89 138 ALA B CA 1
ATOM 2337 C C . ALA B 1 138 ? 36.809 -7.027 -8.390 1.00 14.32 138 ALA B C 1
ATOM 2338 O O . ALA B 1 138 ? 35.772 -7.177 -7.726 1.00 14.83 138 ALA B O 1
ATOM 2340 N N . GLU B 1 139 ? 37.932 -7.677 -8.122 1.00 14.24 139 GLU B N 1
ATOM 2341 C CA . GLU B 1 139 ? 37.987 -8.622 -7.017 1.00 14.41 139 GLU B CA 1
ATOM 2342 C C . GLU B 1 139 ? 37.952 -7.883 -5.697 1.00 14.15 139 GLU B C 1
ATOM 2343 O O . GLU B 1 139 ? 37.290 -8.334 -4.768 1.00 14.59 139 GLU B O 1
ATOM 2349 N N . ALA B 1 140 ? 38.625 -6.733 -5.588 1.00 13.90 140 ALA B N 1
ATOM 2350 C CA . ALA B 1 140 ? 38.525 -5.925 -4.358 1.00 13.64 140 ALA B CA 1
ATOM 2351 C C . ALA B 1 140 ? 37.065 -5.636 -4.024 1.00 13.50 140 ALA B C 1
ATOM 2352 O O . ALA B 1 140 ? 36.630 -5.824 -2.887 1.00 13.90 140 ALA B O 1
ATOM 2354 N N . ASN B 1 141 ? 36.292 -5.219 -5.023 1.00 13.32 141 ASN B N 1
ATOM 2355 C CA . ASN B 1 141 ? 34.892 -4.916 -4.805 1.00 13.44 141 ASN B CA 1
ATOM 2356 C C . ASN B 1 141 ? 34.049 -6.155 -4.504 1.00 13.32 141 ASN B C 1
ATOM 2357 O O . ASN B 1 141 ? 33.185 -6.106 -3.623 1.00 14.14 141 ASN B O 1
ATOM 2362 N N . ARG B 1 142 ? 34.300 -7.260 -5.200 1.00 14.26 142 ARG B N 1
ATOM 2363 C CA . ARG B 1 142 ? 33.523 -8.467 -4.912 1.00 14.75 142 ARG B CA 1
ATOM 2364 C C . ARG B 1 142 ? 33.797 -8.902 -3.478 1.00 14.39 142 ARG B C 1
ATOM 2365 O O . ARG B 1 142 ? 32.864 -9.242 -2.723 1.00 14.86 142 ARG B O 1
ATOM 2373 N N . PHE B 1 143 ? 35.069 -8.852 -3.083 1.00 13.57 143 PHE B N 1
ATOM 2374 C CA . PHE B 1 143 ? 35.455 -9.246 -1.739 1.00 13.51 143 PHE B CA 1
ATOM 2375 C C . PHE B 1 143 ? 34.813 -8.330 -0.687 1.00 13.03 143 PHE B C 1
ATOM 2376 O O . PHE B 1 143 ? 34.244 -8.802 0.307 1.00 13.68 143 PHE B O 1
ATOM 2384 N N . MET B 1 144 ? 34.923 -7.017 -0.882 1.00 12.35 144 MET B N 1
ATOM 2385 C CA . MET B 1 144 ? 34.345 -6.091 0.085 1.00 12.70 144 MET B CA 1
ATOM 2386 C C . MET B 1 144 ? 32.837 -6.267 0.182 1.00 12.43 144 MET B C 1
ATOM 2387 O O . MET B 1 144 ? 32.276 -6.239 1.274 1.00 13.00 144 MET B O 1
ATOM 2392 N N . GLU B 1 145 ? 32.149 -6.419 -0.946 1.00 13.50 145 GLU B N 1
ATOM 2393 C CA . GLU B 1 145 ? 30.706 -6.649 -0.891 1.00 14.51 145 GLU B CA 1
ATOM 2394 C C . GLU B 1 145 ? 30.341 -7.901 -0.097 1.00 14.59 145 GLU B C 1
ATOM 2395 O O . GLU B 1 145 ? 29.361 -7.905 0.652 1.00 15.69 145 GLU B O 1
ATOM 2401 N N . SER B 1 146 ? 31.149 -8.941 -0.242 1.00 14.21 146 SER B N 1
ATOM 2402 C CA . SER B 1 146 ? 30.871 -10.229 0.386 1.00 14.66 146 SER B CA 1
ATOM 2403 C C . SER B 1 146 ? 30.985 -10.132 1.901 1.00 15.01 146 SER B C 1
ATOM 2404 O O . SER B 1 146 ? 30.310 -10.878 2.592 1.00 16.99 146 SER B O 1
ATOM 2407 N N . VAL B 1 147 ? 31.830 -9.235 2.424 1.00 13.95 147 VAL B N 1
ATOM 2408 C CA . VAL B 1 147 ? 32.002 -9.109 3.882 1.00 14.34 147 VAL B CA 1
ATOM 2409 C C . VAL B 1 147 ? 31.368 -7.837 4.454 1.00 13.55 147 VAL B C 1
ATOM 2410 O O . VAL B 1 147 ? 31.447 -7.578 5.666 1.00 13.78 147 VAL B O 1
ATOM 2414 N N . LEU B 1 148 ? 30.713 -7.067 3.593 1.00 13.23 148 LEU B N 1
ATOM 2415 C CA . LEU B 1 148 ? 30.147 -5.782 4.000 1.00 13.47 148 LEU B CA 1
ATOM 2416 C C . LEU B 1 148 ? 29.214 -5.857 5.232 1.00 12.90 148 LEU B C 1
ATOM 2417 O O . LEU B 1 148 ? 29.312 -5.017 6.126 1.00 12.75 148 LEU B O 1
ATOM 2422 N N . PRO B 1 149 ? 28.309 -6.860 5.306 1.00 13.27 149 PRO B N 1
ATOM 2423 C CA . PRO B 1 149 ? 27.448 -6.903 6.502 1.00 13.52 149 PRO B CA 1
ATOM 2424 C C . PRO B 1 149 ? 28.250 -7.058 7.799 1.00 12.89 149 PRO B C 1
ATOM 2425 O O . PRO B 1 149 ? 27.919 -6.430 8.804 1.00 13.76 149 PRO B O 1
ATOM 2429 N N . THR B 1 150 ? 29.306 -7.870 7.775 1.00 12.78 150 THR B N 1
ATOM 2430 C CA . THR B 1 150 ? 30.185 -7.992 8.933 1.00 12.93 150 THR B CA 1
ATOM 2431 C C . THR B 1 150 ? 30.884 -6.675 9.277 1.00 12.70 150 THR B C 1
ATOM 2432 O O . THR B 1 150 ? 30.951 -6.270 10.440 1.00 13.35 150 THR B O 1
ATOM 2436 N N . LEU B 1 151 ? 31.398 -6.000 8.253 1.00 12.39 151 LEU B N 1
ATOM 2437 C CA . LEU B 1 151 ? 32.031 -4.700 8.453 1.00 11.77 151 LEU B CA 1
ATOM 2438 C C . LEU B 1 151 ? 31.072 -3.669 9.024 1.00 11.68 151 LEU B C 1
ATOM 2439 O O . LEU B 1 151 ? 31.465 -2.842 9.839 1.00 11.29 151 LEU B O 1
ATOM 2444 N N . TRP B 1 152 ? 29.820 -3.725 8.578 1.00 10.96 152 TRP B N 1
ATOM 2445 C CA . TRP B 1 152 ? 28.810 -2.781 9.019 1.00 11.24 152 TRP B CA 1
ATOM 2446 C C . TRP B 1 152 ? 28.531 -2.941 10.520 1.00 11.02 152 TRP B C 1
ATOM 2447 O O . TRP B 1 152 ? 28.349 -1.952 11.250 1.00 11.86 152 TRP B O 1
ATOM 2458 N N . MET B 1 153 ? 28.469 -4.187 11.001 1.00 11.22 153 MET B N 1
ATOM 2459 C CA . MET B 1 153 ? 28.360 -4.403 12.443 1.00 12.26 153 MET B CA 1
ATOM 2460 C C . MET B 1 153 ? 29.644 -3.963 13.162 1.00 12.28 153 MET B C 1
ATOM 2461 O O . MET B 1 153 ? 29.598 -3.282 14.196 1.00 12.21 153 MET B O 1
ATOM 2466 N N . LEU B 1 154 ? 30.787 -4.339 12.583 1.00 12.24 154 LEU B N 1
ATOM 2467 C CA . LEU B 1 154 ? 32.077 -4.058 13.205 1.00 12.76 154 LEU B CA 1
ATOM 2468 C C . LEU B 1 154 ? 32.228 -2.558 13.471 1.00 12.05 154 LEU B C 1
ATOM 2469 O O . LEU B 1 154 ? 32.703 -2.161 14.544 1.00 12.29 154 LEU B O 1
ATOM 2474 N N . LYS B 1 155 ? 31.844 -1.728 12.498 1.00 11.16 155 LYS B N 1
ATOM 2475 C CA . LY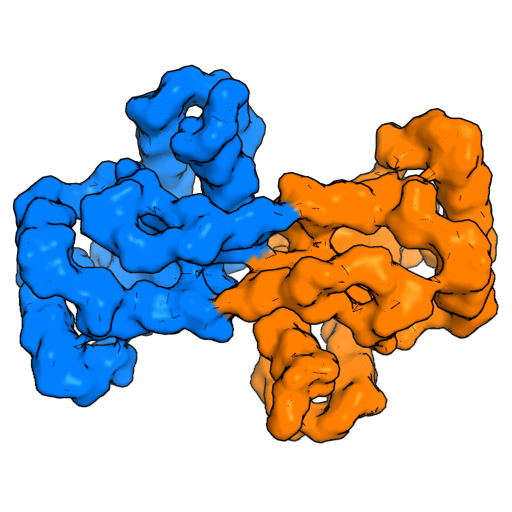S B 1 155 ? 32.092 -0.292 12.661 1.00 11.24 155 LYS B CA 1
ATOM 2476 C C . LYS B 1 155 ? 31.336 0.284 13.886 1.00 11.03 155 LYS B C 1
ATOM 2477 O O . LYS B 1 155 ? 31.860 1.170 14.577 1.00 11.49 155 LYS B O 1
ATOM 2483 N N . ASP B 1 156 ? 30.134 -0.225 14.169 1.00 10.91 156 ASP B N 1
ATOM 2484 C CA . ASP B 1 156 ? 29.372 0.250 15.332 1.00 10.59 156 ASP B CA 1
ATOM 2485 C C . ASP B 1 156 ? 29.964 -0.275 16.642 1.00 10.15 156 ASP B C 1
ATOM 2486 O O . ASP B 1 156 ? 30.067 0.476 17.598 1.00 10.35 156 ASP B O 1
ATOM 2491 N N . TYR B 1 157 ? 30.418 -1.531 16.667 1.00 11.23 157 TYR B N 1
ATOM 2492 C CA . TYR B 1 157 ? 31.118 -2.020 17.858 1.00 11.67 157 TYR B CA 1
ATOM 2493 C C . TYR B 1 157 ? 32.403 -1.255 18.115 1.00 11.32 157 TYR B C 1
ATOM 2494 O O . TYR B 1 157 ? 32.717 -0.929 19.266 1.00 12.28 157 TYR B O 1
ATOM 2503 N N . ALA B 1 158 ? 33.159 -0.978 17.049 1.00 11.29 158 ALA B N 1
ATOM 2504 C CA . ALA B 1 158 ? 34.416 -0.228 17.200 1.00 11.16 158 ALA B CA 1
ATOM 2505 C C . ALA B 1 158 ? 34.130 1.194 17.680 1.00 10.99 158 ALA B C 1
ATOM 2506 O O . ALA B 1 158 ? 34.843 1.739 18.526 1.00 11.94 158 ALA B O 1
ATOM 2508 N N . LEU B 1 159 ? 33.099 1.819 17.122 1.00 11.39 159 LEU B N 1
ATOM 2509 C CA . LEU B 1 159 ? 32.682 3.136 17.580 1.00 11.57 159 LEU B CA 1
ATOM 2510 C C . LEU B 1 159 ? 32.323 3.166 19.071 1.00 11.44 159 LEU B C 1
ATOM 2511 O O . LEU B 1 159 ? 32.828 4.020 19.825 1.00 12.66 159 LEU B O 1
ATOM 2516 N N . GLN B 1 160 ? 31.466 2.249 19.499 1.00 11.57 160 GLN B N 1
ATOM 2517 C CA . GLN B 1 160 ? 30.976 2.341 20.872 1.00 12.53 160 GLN B CA 1
ATOM 2518 C C . GLN B 1 160 ? 32.102 2.122 21.871 1.00 13.56 160 GLN B C 1
ATOM 2519 O O . GLN B 1 160 ? 32.210 2.827 22.868 1.00 14.67 160 GLN B O 1
ATOM 2525 N N . SER B 1 161 ? 32.957 1.161 21.564 1.00 13.61 161 SER B N 1
ATOM 2526 C CA . SER B 1 161 ? 34.103 0.857 22.424 1.00 13.80 161 SER B CA 1
ATOM 2527 C C . SER B 1 161 ? 35.189 1.939 22.317 1.00 13.10 161 SER B C 1
ATOM 2528 O O . SER B 1 161 ? 35.723 2.406 23.330 1.00 14.24 161 SER B O 1
ATOM 2531 N N . GLY B 1 162 ? 35.527 2.340 21.089 1.00 12.44 162 GLY B N 1
ATOM 2532 C CA . GLY B 1 162 ? 36.574 3.320 20.863 1.00 13.56 162 GLY B CA 1
ATOM 2533 C C . GLY B 1 162 ? 36.243 4.681 21.434 1.00 13.57 162 GLY B C 1
ATOM 2534 O O . GLY B 1 162 ? 37.127 5.380 21.927 1.00 14.26 162 GLY B O 1
ATOM 2535 N N . ALA B 1 163 ? 34.972 5.085 21.390 1.00 14.42 163 ALA B N 1
ATOM 2536 C CA . ALA B 1 163 ? 34.560 6.363 21.981 1.00 15.13 163 ALA B CA 1
ATOM 2537 C C . ALA B 1 163 ? 34.839 6.397 23.476 1.00 15.31 163 ALA B C 1
ATOM 2538 O O . ALA B 1 163 ? 35.200 7.444 24.010 1.00 17.12 163 ALA B O 1
ATOM 2540 N N . GLY B 1 164 ? 34.661 5.254 24.131 1.00 16.08 164 GLY B N 1
ATOM 2541 C CA . GLY B 1 164 ? 34.941 5.129 25.566 1.00 18.46 164 GLY B CA 1
ATOM 2542 C C . GLY B 1 164 ? 36.419 5.245 25.862 1.00 20.12 164 GLY B C 1
ATOM 2543 O O . GLY B 1 164 ? 36.808 5.845 26.863 1.00 21.83 164 GLY B O 1
ATOM 2544 N N . LEU B 1 165 ? 37.240 4.681 24.985 1.00 21.50 165 LEU B N 1
ATOM 2545 C CA . LEU B 1 165 ? 38.695 4.693 25.146 1.00 23.08 165 LEU B CA 1
ATOM 2546 C C . LEU B 1 165 ? 39.283 6.059 24.821 1.00 22.99 165 LEU B C 1
ATOM 2547 O O . LEU B 1 165 ? 40.213 6.538 25.492 1.00 23.84 165 LEU B O 1
ATOM 2552 N N . ALA B 1 166 ? 38.741 6.699 23.793 1.00 23.18 166 ALA B N 1
ATOM 2553 C CA . ALA B 1 166 ? 39.239 7.979 23.344 1.00 24.78 166 ALA B CA 1
ATOM 2554 C C . ALA B 1 166 ? 38.880 9.081 24.343 1.00 26.23 166 ALA B C 1
ATOM 2555 O O . ALA B 1 166 ? 39.712 9.931 24.625 1.00 26.72 166 ALA B O 1
ATOM 2557 N N . PHE B 1 167 ? 37.659 9.058 24.888 1.00 28.41 167 PHE B N 1
ATOM 2558 C CA . PHE B 1 167 ? 37.147 10.223 25.623 1.00 30.71 167 PHE B CA 1
ATOM 2559 C C . PHE B 1 167 ? 36.617 9.989 27.038 1.00 32.97 167 PHE B C 1
ATOM 2560 O O . PHE B 1 167 ? 36.296 10.950 27.739 1.00 33.28 167 PHE B O 1
ATOM 2568 N N . GLU B 1 168 ? 36.510 8.734 27.461 1.00 35.84 168 GLU B N 1
ATOM 2569 C CA . GLU B 1 168 ? 36.060 8.447 28.829 1.00 38.61 168 GLU B CA 1
ATOM 2570 C C . GLU B 1 168 ? 37.206 8.176 29.804 1.00 40.08 168 GLU B C 1
ATOM 2571 O O . GLU B 1 168 ? 38.227 7.572 29.442 1.00 40.74 168 GLU B O 1
ATOM 2577 N N . HIS B 1 169 ? 37.014 8.630 31.041 1.00 41.47 169 HIS B N 1
ATOM 2578 C CA . HIS B 1 169 ? 37.991 8.467 32.114 1.00 42.53 169 HIS B CA 1
ATOM 2579 C C . HIS B 1 169 ? 37.719 7.191 32.909 1.00 42.85 169 HIS B C 1
ATOM 2580 O O . HIS B 1 169 ? 37.081 6.257 32.412 1.00 43.39 169 HIS B O 1
#

Solvent-accessible surface area: 15572 Å² total; per-residue (Å²): 49,121,101,2,95,175,23,88,40,96,149,73,3,13,55,26,0,50,126,56,0,62,97,34,42,4,55,25,2,22,0,8,1,9,58,103,125,33,106,65,38,57,113,23,32,48,5,34,59,29,55,68,75,14,41,110,75,23,33,205,50,19,21,9,128,22,13,11,11,28,52,37,5,51,102,9,6,21,24,22,56,13,68,90,74,31,10,128,69,223,126,25,97,115,8,62,112,48,4,33,88,26,34,9,51,43,0,0,1,0,1,0,21,6,25,133,32,13,35,7,18,0,8,0,0,7,123,25,164,79,71,55,40,0,48,144,90,2,122,87,25,32,44,61,0,1,34,8,6,3,62,0,1,50,4,0,9,24,58,29,78,83,238,60,136,98,3,98,176,18,90,40,93,150,78,4,13,49,25,1,46,124,62,1,64,102,46,35,2,42,64,2,21,0,6,2,8,59,88,122,30,116,64,30,50,112,24,34,43,4,31,47,29,47,69,76,16,39,84,73,24,38,197,52,18,27,9,137,44,12,12,10,27,56,39,5,45,97,10,5,19,20,22,48,16,53,76,84,26,20,150,75,214,142,30,93,87,10,44,91,56,6,32,96,27,42,8,49,42,1,0,1,0,1,1,18,6,24,148,36,10,35,7,17,1,8,0,3,12,131,24,163,73,60,79,63,0,39,139,50,4,98,67,25,12,36,57,0,0,39,10,8,2,64,0,2,46,5,0,12,20,58,26,88,97,237

Radius of gyration: 20.61 Å; Cα contacts (8 Å, |Δi|>4): 515; chains: 2; bounding box: 59×41×48 Å

CATH classification: 3.30.450.80

GO terms:
  GO:0045893 positive regulation of DNA-templated transcription (P, IDA)
  GO:0010468 regulation of gene expression (P, IDA)
  GO:0032993 protein-DNA complex (C, IPI)
  GO:0043565 sequence-specific DNA binding (F, IPI)
  GO:0000976 transcription cis-regulatory region binding (F, IMP)
  GO:0001216 DNA-binding transcription activator activity (F, IMP)
  GO:0032993 protein-DNA complex (C, IMP)
  GO:0045893 positive regulation of DNA-templated transcription (P, IEP)
  GO:0003700 DNA-binding transcription factor activity (F, IDA)
  GO:0006355 regulation of DNA-templated transcription (P, IDA)
  GO:0060310 regulation of elastin catabolic process (P, IMP)

Sequence (326 aa):
FLELERSSGKLEWSAILQKMASDLGFSKILFGLLPKDSQDYENAFIVGNYPAAWREHYDRAGYARVDPTVSHCTQSVLPIFWEPSIYQTRKQHEFFEEASAAGLVYGLTMPLHGARGELGALSLSVEAENRAEANRFMESVLPTLWMLKDYALQSGAGLAFEHFLELERSSGKLEWSAILQKMASDLGFSKILFGLLPKDSQDYENAFIVGNYPAAWREHYDRAGYARVDPTVSHCTQSVLPIFWEPSIYQTRKQHEFFEEASAAGLVYGLTMPLHGARGELGALSLSVEAENRAEANRFMESVLPTLWMLKDYALQSGAGLAFEH

Nearest PDB structures (foldseek):
  6mvn-assembly1_A  TM=9.877E-01  e=2.618E-31  Pseudomonas aeruginosa UCBPP-PA14
  6mwz-assembly1_A  TM=9.837E-01  e=1.072E-28  Pseudomonas aeruginosa UCBPP-PA14
  3jpu-assembly3_D  TM=9.915E-01  e=3.841E-28  Pseudomonas aeruginosa
  6v7w-assembly1_B  TM=9.657E-01  e=2.092E-28  Pseudomonas aeruginosa UCBPP-PA14
  6mwz-assembly1_B  TM=9.756E-01  e=1.147E-27  Pseudomonas aeruginosa UCBPP-PA14

B-factor: mean 19.3, std 9.12, range [8.7, 74.13]

Foldseek 3Di:
DVCLQVDDADVSNLVVLCVVLVVLAFNWKKKWKDAAPDPLRLPTDIGTPQPPVCNVVCSVVVCCVQALQNVVLVPDQDKDWADPVSQPDPSSVVVQVVCVVSVAGGWMKGWDADPRGMTIIMITGHDDPDDVGSVVSCVVCVVVVSVVRHVCRVSVCCNPPND/DVQLQVDDAQVSNLVVLCVVQVVLAFNWKKKWKDAAPDPQRLPTDIGIPQPPVCNVCCSVVVVCVVALQNVVLVPDQDKDWQDVVSQPDPSSVVVQVVVVVSVANGWMKGWDADPRGMTIIMITGHPDPDHVVSVVSCVVCVVVVSVVRVVCRVSVCCNRDND

InterPro domains:
  IPR000792 Transcription regulator LuxR, C-terminal [PF00196] (176-231)
  IPR000792 Transcription regulator LuxR, C-terminal [PR00038] (177-191)
  IPR000792 Transcription regulator LuxR, C-terminal [PR00038] (191-207)
  IPR000792 Transcription regulator LuxR, C-terminal [PR00038] (207-219)
  IPR000792 Transcription regulator LuxR, C-terminal [PS00622] (191-218)
  IPR000792 Transcription regulator LuxR, C-terminal [PS50043] (170-235)
  IPR000792 Transcription regulator LuxR, C-terminal [SM00421] (174-231)
  IPR000792 Transcription regulator LuxR, C-terminal [cd06170] (177-233)
  IPR005143 Transcription factor LuxR-like, autoinducer-binding domain [PF03472] (18-160)
  IPR016032 Signal transduction response regulator, C-terminal effector [SSF46894] (170-237)
  IPR036388 Winged helix-like DNA-binding domain superfamily [G3DSA:1.10.10.10] (176-237)
  IPR036693 Transcription factor LuxR-like, autoinducer-binding domain superfamily [G3DSA:3.30.450.80] (1-173)
  IPR036693 Transcription factor LuxR-like, autoinducer-binding domain superfamily [SSF75516] (9-160)

Organism: Pseudomonas aeruginosa (strain ATCC 15692 / DSM 22644 / CIP 104116 / JCM 14847 / LMG 12228 / 1C / PRS 101 / PAO1) (NCBI:txid208964)